Protein AF-A0A6N6MFL5-F1 (afdb_monomer)

Foldseek 3Di:
DDDDDDPPPPPPDCPPDDVVVVVVVVVLVPPQPAPPLQDDAGNPPDPVNQVVCLVQQKDKAWWDFFLVQPKTWIWMWHQDPVQRKIKIKIKIASFDAFDFKKKFWFDDLVQRFAHDGDPNLVPVNPSHQACVSRCVRQHAGLAIPFCVLDGARDRDDDRGDGAHRRRIDTDMDMRGAPCVPPRSVSSSCSCSSGVRRIDMWIQRDDDPPPDDRSGTGID

Mean predicted aligned error: 10.25 Å

Sequence (219 aa):
MVAGLNYNAYAQAFTPYAISEVQSFLFLQAPYSLSPTGSGPAAPENPAVPVVGNATETAIALLNPSNNSGVSGEAIIHINQQTGTVSLDVVASGLTPGQIHPQHIHGFDNGQPSLLPNLTLDTNHDGLVEDPEGAPVIGPVLLAGHSSGAVDRIEINTDYPTADASGNLRFHQDYRFNLSDPAQAQIFQELEQRIAGREFQIHGLNVAPGQDSTLPQGG

Radius of gyration: 19.48 Å; Cα contacts (8 Å, |Δi|>4): 452; chains: 1; bounding box: 49×70×44 Å

Organism: NCBI:txid2615211

Solvent-accessible surface area (backbone atoms only — not comparable to full-atom values): 12282 Å² total; per-residue (Å²): 142,80,83,81,82,73,85,76,79,83,78,82,84,75,78,80,67,51,72,67,53,52,46,51,52,49,58,68,67,43,68,67,57,71,48,94,56,54,57,77,77,66,45,80,70,60,75,63,48,53,55,49,25,66,71,62,38,42,42,77,42,66,26,40,54,28,75,82,48,64,18,37,38,42,36,41,39,37,50,42,78,91,75,41,31,38,37,42,37,37,40,38,34,53,33,38,53,68,34,65,32,44,33,32,37,22,28,44,92,85,71,54,61,31,46,77,70,40,73,70,38,26,82,86,69,82,80,47,51,46,57,87,48,30,38,87,45,28,36,53,65,50,36,31,57,30,64,83,30,58,80,47,56,64,74,82,79,88,56,30,49,58,23,38,89,83,6,38,36,79,49,76,44,64,31,69,50,54,68,87,40,70,71,40,33,49,42,50,49,53,44,65,79,47,54,50,45,43,39,52,38,36,28,37,63,84,58,63,97,92,53,64,82,72,34,54,14,21,61

Nearest PDB structures (foldseek):
  1jk9-assembly1_A  TM=6.263E-01  e=3.901E-05  Saccharomyces cerevisiae
  6zs1-assembly1_C  TM=6.128E-01  e=4.971E-05  Thermochaetoides thermophila DSM 1495
  1f1a-assembly1_A-2  TM=6.262E-01  e=3.896E-04  Saccharomyces cerevisiae
  1f1g-assembly1_A  TM=5.838E-01  e=5.603E-04  Saccharomyces cerevisiae
  1f1d-assembly1_A-2  TM=6.283E-01  e=1.667E-03  Saccharomyces cerevisiae

Secondary structure (DSSP, 8-state):
--PPP-TTSSSS------HHHHHHHHHHHS-S---TTS-S--SPPPTHHHHHHHHHSEEEEEEPBSTT---EEEEEEEEETTTTEEEEEEEEESPPTT-B--EEEE--TT-PPP----TTS-SS-SS---HHHHHHHH--EEEE--TT---S---SSS-SPBP-TTS-EEEEEEEE--TTSHHHHHHHHHHHH--TT-EEEE------TTS-TT---B-

Structure (mmCIF, N/CA/C/O backbone):
data_AF-A0A6N6MFL5-F1
#
_entry.id   AF-A0A6N6MFL5-F1
#
loop_
_atom_site.group_PDB
_atom_site.id
_atom_site.type_symbol
_atom_site.label_atom_id
_atom_site.label_alt_id
_atom_site.label_comp_id
_atom_site.label_asym_id
_atom_site.label_entity_id
_atom_site.label_seq_id
_atom_site.pdbx_PDB_ins_code
_atom_site.Cartn_x
_atom_site.Cartn_y
_atom_site.Cartn_z
_atom_site.occupancy
_atom_site.B_iso_or_equiv
_atom_site.auth_seq_id
_atom_site.auth_comp_id
_atom_site.auth_asym_id
_atom_site.auth_atom_id
_atom_site.pdbx_PDB_model_num
ATOM 1 N N . MET A 1 1 ? -18.653 -55.368 -0.524 1.00 42.31 1 MET A N 1
ATOM 2 C CA . MET A 1 1 ? -18.880 -54.152 0.279 1.00 42.31 1 MET A CA 1
ATOM 3 C C . MET A 1 1 ? -17.738 -53.185 0.031 1.00 42.31 1 MET A C 1
ATOM 5 O O . MET A 1 1 ? -16.665 -53.426 0.553 1.00 42.31 1 MET A O 1
ATOM 9 N N . VAL A 1 2 ? -17.970 -52.142 -0.766 1.00 31.33 2 VAL A N 1
ATOM 10 C CA . VAL A 1 2 ? -17.422 -50.790 -0.562 1.00 31.33 2 VAL A CA 1
ATOM 11 C C . VAL A 1 2 ? -18.524 -49.857 -1.062 1.00 31.33 2 VAL A C 1
ATOM 13 O O . VAL A 1 2 ? -19.005 -50.019 -2.182 1.00 31.33 2 VAL A O 1
ATOM 16 N N . ALA A 1 3 ? -19.015 -49.001 -0.172 1.00 34.81 3 ALA A N 1
ATOM 17 C CA . ALA A 1 3 ? -20.120 -48.091 -0.419 1.00 34.81 3 ALA A CA 1
ATOM 18 C C . ALA A 1 3 ? -19.713 -47.024 -1.445 1.00 34.81 3 ALA A C 1
ATOM 20 O O . ALA A 1 3 ? -18.637 -46.437 -1.341 1.00 34.81 3 ALA A O 1
ATOM 21 N N . GLY A 1 4 ? -20.580 -46.790 -2.432 1.00 34.62 4 GLY A N 1
ATOM 22 C CA . GLY A 1 4 ? -20.441 -45.685 -3.373 1.00 34.62 4 GLY A CA 1
ATOM 23 C C . GLY A 1 4 ? -20.568 -44.354 -2.639 1.00 34.62 4 GLY A C 1
ATOM 24 O O . GLY A 1 4 ? -21.522 -44.136 -1.892 1.00 34.62 4 GLY A O 1
ATOM 25 N N . LEU A 1 5 ? -19.587 -43.478 -2.839 1.00 40.09 5 LEU A N 1
ATOM 26 C CA . LEU A 1 5 ? -19.628 -42.105 -2.357 1.00 40.09 5 LEU A CA 1
ATOM 27 C C . LEU A 1 5 ? -20.749 -41.360 -3.094 1.00 40.09 5 LEU A C 1
ATOM 29 O O . LEU A 1 5 ? -20.771 -41.276 -4.321 1.00 40.09 5 LEU A O 1
ATOM 33 N N . ASN A 1 6 ? -21.710 -40.869 -2.318 1.00 36.84 6 ASN A N 1
ATOM 34 C CA . ASN A 1 6 ? -22.869 -40.119 -2.782 1.00 36.84 6 ASN A CA 1
ATOM 35 C C . ASN A 1 6 ? -22.407 -38.743 -3.296 1.00 36.84 6 ASN A C 1
ATOM 37 O O . ASN A 1 6 ? -22.025 -37.881 -2.509 1.00 36.84 6 ASN A O 1
ATOM 41 N N . TYR A 1 7 ? -22.482 -38.520 -4.608 1.00 36.56 7 TYR A N 1
ATOM 42 C CA . TYR A 1 7 ? -22.116 -37.267 -5.293 1.00 36.56 7 TYR A CA 1
ATOM 43 C C . TYR A 1 7 ? -23.048 -36.069 -4.989 1.00 36.56 7 TYR A C 1
ATOM 45 O O . TYR A 1 7 ? -22.914 -35.009 -5.591 1.00 36.56 7 TYR A O 1
ATOM 53 N N . ASN A 1 8 ? -23.994 -36.211 -4.054 1.00 41.31 8 ASN A N 1
ATOM 54 C CA . ASN A 1 8 ? -25.077 -35.249 -3.814 1.00 41.31 8 ASN A CA 1
ATOM 55 C C . ASN A 1 8 ? -24.830 -34.255 -2.662 1.00 41.31 8 ASN A C 1
ATOM 57 O O . ASN A 1 8 ? -25.716 -33.464 -2.355 1.00 41.31 8 ASN A O 1
ATOM 61 N N . ALA A 1 9 ? -23.652 -34.260 -2.027 1.00 36.56 9 ALA A N 1
ATOM 62 C CA . ALA A 1 9 ? -23.358 -33.368 -0.895 1.00 36.56 9 ALA A CA 1
ATOM 63 C C . ALA A 1 9 ? -22.647 -32.048 -1.273 1.00 36.56 9 ALA A C 1
ATOM 65 O O . ALA A 1 9 ? -22.525 -31.175 -0.423 1.00 36.56 9 ALA A O 1
ATOM 66 N N . TYR A 1 10 ? -22.221 -31.867 -2.531 1.00 31.53 10 TYR A N 1
ATOM 67 C CA . TYR A 1 10 ? -21.527 -30.647 -2.993 1.00 31.53 10 TYR A CA 1
ATOM 68 C C . TYR A 1 10 ? -22.405 -29.679 -3.808 1.00 31.53 10 TYR A C 1
ATOM 70 O O . TYR A 1 10 ? -21.924 -28.644 -4.255 1.00 31.53 10 TYR A O 1
ATOM 78 N N . ALA A 1 11 ? -23.694 -29.980 -3.995 1.00 33.84 11 ALA A N 1
ATOM 79 C CA . ALA A 1 11 ? -24.606 -29.186 -4.829 1.00 33.84 11 ALA A CA 1
ATOM 80 C C . ALA A 1 11 ? -25.646 -28.376 -4.027 1.00 33.84 11 ALA A C 1
ATOM 82 O O . ALA A 1 11 ? -26.710 -28.049 -4.546 1.00 33.84 11 ALA A O 1
ATOM 83 N N . GLN A 1 12 ? -25.375 -28.071 -2.755 1.00 37.09 12 GLN A N 1
ATOM 84 C CA . GLN A 1 12 ? -26.289 -27.320 -1.885 1.00 37.09 12 GLN A CA 1
ATOM 85 C C . GLN A 1 12 ? -25.571 -26.120 -1.256 1.00 37.09 12 GLN A C 1
ATOM 87 O O . GLN A 1 12 ? -25.268 -26.143 -0.071 1.00 37.09 12 GLN A O 1
ATOM 92 N N . ALA A 1 13 ? -25.259 -25.113 -2.081 1.00 37.56 13 ALA A N 1
ATOM 93 C CA . ALA A 1 13 ? -25.187 -23.686 -1.719 1.00 37.56 13 ALA A CA 1
ATOM 94 C C . ALA A 1 13 ? -24.739 -22.842 -2.932 1.00 37.56 13 ALA A C 1
ATOM 96 O O . ALA A 1 13 ? -23.783 -22.081 -2.862 1.00 37.56 13 ALA A O 1
ATOM 97 N N . PHE A 1 14 ? -25.419 -22.976 -4.070 1.00 39.34 14 PHE A N 1
ATOM 98 C CA . PHE A 1 14 ? -25.408 -21.924 -5.087 1.00 39.34 14 PHE A CA 1
ATOM 99 C C . PHE A 1 14 ? -26.843 -21.445 -5.228 1.00 39.34 14 PHE A C 1
ATOM 101 O O . PHE A 1 14 ? -27.599 -21.930 -6.066 1.00 39.34 14 PHE A O 1
ATOM 108 N N . THR A 1 15 ? -27.249 -20.530 -4.352 1.00 45.22 15 THR A N 1
ATOM 109 C CA . THR A 1 15 ? -28.365 -19.646 -4.680 1.00 45.22 15 THR A CA 1
ATOM 110 C C . THR A 1 15 ? -27.900 -18.794 -5.859 1.00 45.22 15 THR A C 1
ATOM 112 O O . THR A 1 15 ? -26.904 -18.082 -5.711 1.00 45.22 15 THR A O 1
ATOM 115 N N . PRO A 1 16 ? -28.531 -18.886 -7.043 1.00 48.22 16 PRO A N 1
ATOM 116 C CA . PRO A 1 16 ? -28.190 -17.993 -8.134 1.00 48.22 16 PRO A CA 1
ATOM 117 C C . PRO A 1 16 ? -28.587 -16.584 -7.697 1.00 48.22 16 PRO A C 1
ATOM 119 O O . PRO A 1 16 ? -29.774 -16.286 -7.580 1.00 48.22 16 PRO A O 1
ATOM 122 N N . TYR A 1 17 ? -27.597 -15.741 -7.407 1.00 50.56 17 TYR A N 1
ATOM 123 C CA . TYR A 1 17 ? -27.825 -14.312 -7.242 1.00 50.56 17 TYR A CA 1
ATOM 124 C C . TYR A 1 17 ? -28.527 -13.789 -8.495 1.00 50.56 17 TYR A C 1
ATOM 126 O O . TYR A 1 17 ? -28.203 -14.196 -9.619 1.00 50.56 17 TYR A O 1
ATOM 134 N N . ALA A 1 18 ? -29.507 -12.905 -8.321 1.00 66.00 18 ALA A N 1
ATOM 135 C CA . ALA A 1 18 ? -30.132 -12.254 -9.462 1.00 66.00 18 ALA A CA 1
ATOM 136 C C . ALA A 1 18 ? -29.050 -11.513 -10.267 1.00 66.00 18 ALA A C 1
ATOM 138 O O . ALA A 1 18 ? -28.105 -10.979 -9.691 1.00 66.00 18 ALA A O 1
ATOM 139 N N . ILE A 1 19 ? -29.182 -11.424 -11.596 1.00 51.72 19 ILE A N 1
ATOM 140 C CA . ILE A 1 19 ? -28.217 -10.675 -12.429 1.00 51.72 19 ILE A CA 1
ATOM 141 C C . ILE A 1 19 ? -28.046 -9.238 -11.914 1.00 51.72 19 ILE A C 1
ATOM 143 O O . ILE A 1 19 ? -26.950 -8.700 -11.976 1.00 51.72 19 ILE A O 1
ATOM 147 N N . SER A 1 20 ? -29.096 -8.639 -11.346 1.00 46.97 20 SER A N 1
ATOM 148 C CA . SER A 1 20 ? -29.027 -7.334 -10.686 1.00 46.97 20 SER A CA 1
ATOM 149 C C . SER A 1 20 ? -28.151 -7.332 -9.435 1.00 46.97 20 SER A C 1
ATOM 151 O O . SER A 1 20 ? -27.424 -6.376 -9.230 1.00 46.97 20 SER A O 1
ATOM 153 N N . GLU A 1 21 ? -28.185 -8.388 -8.621 1.00 55.03 21 GLU A N 1
ATOM 154 C CA . GLU A 1 21 ? -27.323 -8.530 -7.443 1.00 55.03 21 GLU A CA 1
ATOM 155 C C . GLU A 1 21 ? -25.876 -8.753 -7.873 1.00 55.03 21 GLU A C 1
ATOM 157 O O . GLU A 1 21 ? -24.992 -8.058 -7.392 1.00 55.03 21 GLU A O 1
ATOM 162 N N . VAL A 1 22 ? -25.634 -9.633 -8.852 1.00 51.06 22 VAL A N 1
ATOM 163 C CA . VAL A 1 22 ? -24.299 -9.827 -9.443 1.00 51.06 22 VAL A CA 1
ATOM 164 C C . VAL A 1 22 ? -23.779 -8.524 -10.041 1.00 51.06 22 VAL A C 1
ATOM 166 O O . VAL A 1 22 ? -22.626 -8.181 -9.825 1.00 51.06 22 VAL A O 1
ATOM 169 N N . GLN A 1 23 ? -24.617 -7.756 -10.741 1.00 52.41 23 GLN A N 1
ATOM 170 C CA . GLN A 1 23 ? -24.231 -6.437 -11.226 1.00 52.41 23 GLN A CA 1
ATOM 171 C C . GLN A 1 23 ? -23.957 -5.475 -10.077 1.00 52.41 23 GLN A C 1
ATOM 173 O O . GLN A 1 23 ? -22.947 -4.798 -10.132 1.00 52.41 23 GLN A O 1
ATOM 178 N N . SER A 1 24 ? -24.771 -5.428 -9.023 1.00 57.38 24 SER A N 1
ATOM 179 C CA . SER A 1 24 ? -24.490 -4.601 -7.843 1.00 57.38 24 SER A CA 1
ATOM 180 C C . SER A 1 24 ? -23.170 -4.979 -7.165 1.00 57.38 24 SER A C 1
ATOM 182 O O . SER A 1 24 ? -22.417 -4.084 -6.800 1.00 57.38 24 SER A O 1
ATOM 184 N N . PHE A 1 25 ? -22.843 -6.270 -7.058 1.00 55.12 25 PHE A N 1
ATOM 185 C CA . PHE A 1 25 ? -21.546 -6.736 -6.559 1.00 55.12 25 PHE A CA 1
ATOM 186 C C . PHE A 1 25 ? -20.402 -6.351 -7.502 1.00 55.12 25 PHE A C 1
ATOM 188 O O . PHE A 1 25 ? -19.390 -5.833 -7.046 1.00 55.12 25 PHE A O 1
ATOM 195 N N . LEU A 1 26 ? -20.582 -6.512 -8.814 1.00 52.16 26 LEU A N 1
ATOM 196 C CA . LEU A 1 26 ? -19.617 -6.060 -9.817 1.00 52.16 26 LEU A CA 1
ATOM 197 C C . LEU A 1 26 ? -19.475 -4.533 -9.845 1.00 52.16 26 LEU A C 1
ATOM 199 O O . LEU A 1 26 ? -18.395 -4.052 -10.136 1.00 52.16 26 LEU A O 1
ATOM 203 N N . PHE A 1 27 ? -20.518 -3.765 -9.524 1.00 54.97 27 PHE A N 1
ATOM 204 C CA . PHE A 1 27 ? -20.482 -2.304 -9.397 1.00 54.97 27 PHE A CA 1
ATOM 205 C C . PHE A 1 27 ? -19.841 -1.845 -8.081 1.00 54.97 27 PHE A C 1
ATOM 207 O O . PHE A 1 27 ? -19.321 -0.737 -8.030 1.00 54.97 27 PHE A O 1
ATOM 214 N N . LEU A 1 28 ? -19.879 -2.670 -7.029 1.00 52.03 28 LEU A N 1
ATOM 215 C CA . LEU A 1 28 ? -19.134 -2.457 -5.781 1.00 52.03 28 LEU A CA 1
ATOM 216 C C . LEU A 1 28 ? -17.651 -2.829 -5.926 1.00 52.03 28 LEU A C 1
ATOM 218 O O . LEU A 1 28 ? -16.820 -2.263 -5.226 1.00 52.03 28 LEU A O 1
ATOM 222 N N . GLN A 1 29 ? -17.330 -3.767 -6.823 1.00 48.00 29 GLN A N 1
ATOM 223 C CA . GLN A 1 29 ? -15.957 -4.119 -7.206 1.00 48.00 29 GLN A CA 1
ATOM 224 C C . GLN A 1 29 ? -15.429 -3.310 -8.392 1.00 48.00 29 GLN A C 1
ATOM 226 O O . GLN A 1 29 ? -14.233 -3.341 -8.676 1.00 48.00 29 GLN A O 1
ATOM 231 N N . ALA A 1 30 ? -16.306 -2.599 -9.104 1.00 46.38 30 ALA A N 1
ATOM 232 C CA . ALA A 1 30 ? -15.895 -1.688 -10.147 1.00 46.38 30 ALA A CA 1
ATOM 233 C C . ALA A 1 30 ? -15.134 -0.559 -9.450 1.00 46.38 30 ALA A C 1
ATOM 235 O O . ALA A 1 30 ? -15.710 0.091 -8.569 1.00 46.38 30 ALA A O 1
ATOM 236 N N . PRO A 1 31 ? -13.864 -0.319 -9.815 1.00 48.81 31 PRO A N 1
ATOM 237 C CA . PRO A 1 31 ? -13.150 0.830 -9.302 1.00 48.81 31 PRO A CA 1
ATOM 238 C C . PRO A 1 31 ? -14.004 2.071 -9.565 1.00 48.81 31 PRO A C 1
ATOM 240 O O . PRO A 1 31 ? -14.787 2.117 -10.525 1.00 48.81 31 PRO A O 1
ATOM 243 N N . TYR A 1 32 ? -13.845 3.076 -8.703 1.00 51.56 32 TYR A N 1
ATOM 244 C CA . TYR A 1 32 ? -14.054 4.482 -9.041 1.00 51.56 32 TYR A CA 1
ATOM 245 C C . TYR A 1 32 ? -13.956 4.640 -10.554 1.00 51.56 32 TYR A C 1
ATOM 247 O O . TYR A 1 32 ? -12.931 4.250 -11.111 1.00 51.56 32 TYR A O 1
ATOM 255 N N . SER A 1 33 ? -15.023 5.081 -11.239 1.00 41.75 33 SER A N 1
ATOM 256 C CA . SER A 1 33 ? -14.938 5.239 -12.695 1.00 41.75 33 SER A CA 1
ATOM 257 C C . SER A 1 33 ? -13.748 6.148 -12.970 1.00 41.75 33 SER A C 1
ATOM 259 O O . SER A 1 33 ? -13.781 7.336 -12.643 1.00 41.75 33 SER A O 1
ATOM 261 N N . LEU A 1 34 ? -12.672 5.529 -13.461 1.00 46.12 34 LEU A N 1
ATOM 262 C CA . LEU A 1 34 ? -11.383 6.165 -13.640 1.00 46.12 34 LEU A CA 1
ATOM 263 C C . LEU A 1 34 ? -11.626 7.342 -14.569 1.00 46.12 34 LEU A C 1
ATOM 265 O O . LEU A 1 34 ? -12.227 7.160 -15.631 1.00 46.12 34 LEU A O 1
ATOM 269 N N . SER A 1 35 ? -11.197 8.543 -14.176 1.00 43.31 35 SER A N 1
ATOM 270 C CA . SER A 1 35 ? -11.099 9.617 -15.156 1.00 43.31 35 SER A CA 1
ATOM 271 C C . SER A 1 35 ? -10.057 9.157 -16.177 1.00 43.31 35 SER A C 1
ATOM 273 O O . SER A 1 35 ? -8.885 9.036 -15.808 1.00 43.31 35 SER A O 1
ATOM 275 N N . PRO A 1 36 ? -10.430 8.892 -17.444 1.00 39.91 36 PRO A N 1
ATOM 276 C CA . PRO A 1 36 ? -9.485 8.395 -18.444 1.00 39.91 36 PRO A CA 1
ATOM 277 C C . PRO A 1 36 ? -8.354 9.391 -18.723 1.00 39.91 36 PRO A C 1
ATOM 279 O O . PRO A 1 36 ? -7.389 9.059 -19.399 1.00 39.91 36 PRO A O 1
ATOM 282 N N . THR A 1 37 ? -8.508 10.628 -18.246 1.00 48.34 37 THR A N 1
ATOM 283 C CA . THR A 1 37 ? -7.594 11.741 -18.457 1.00 48.34 37 THR A CA 1
ATOM 284 C C . THR A 1 37 ? -6.733 12.052 -17.244 1.00 48.34 37 THR A C 1
ATOM 286 O O . THR A 1 37 ? -6.162 13.136 -17.244 1.00 48.34 37 THR A O 1
ATOM 289 N N . GLY A 1 38 ? -6.755 11.235 -16.175 1.00 49.50 38 GLY A N 1
ATOM 290 C CA . GLY A 1 38 ? -5.883 11.387 -14.981 1.00 49.50 38 GLY A CA 1
ATOM 291 C C . GLY A 1 38 ? -5.985 12.736 -14.272 1.00 49.50 38 GLY A C 1
ATOM 292 O O . GLY A 1 38 ? -5.199 13.077 -13.401 1.00 49.50 38 GLY A O 1
ATOM 293 N N . SER A 1 39 ? -6.980 13.512 -14.675 1.00 47.16 39 SER A N 1
ATOM 294 C CA . SER A 1 39 ? -7.246 14.887 -14.323 1.00 47.16 39 SER A CA 1
ATOM 295 C C . SER A 1 39 ? -8.759 15.061 -14.338 1.00 47.16 39 SER A C 1
ATOM 297 O O . SER A 1 39 ? -9.477 14.415 -15.111 1.00 47.16 39 SER A O 1
ATOM 299 N N . GLY A 1 40 ? -9.249 15.916 -13.449 1.00 42.41 40 GLY A N 1
ATOM 300 C CA . GLY A 1 40 ? -10.674 16.101 -13.193 1.00 42.41 40 GLY A CA 1
ATOM 301 C C . GLY A 1 40 ? -11.115 15.434 -11.890 1.00 42.41 40 GLY A C 1
ATOM 302 O O . GLY A 1 40 ? -10.407 14.577 -11.361 1.00 42.41 40 GLY A O 1
ATOM 303 N N . PRO A 1 41 ? -12.261 15.852 -11.326 1.00 42.47 41 PRO A N 1
ATOM 304 C CA . PRO A 1 41 ? -12.792 15.195 -10.144 1.00 42.47 41 PRO A CA 1
ATOM 305 C C . PRO A 1 41 ? -12.994 13.717 -10.472 1.00 42.47 41 PRO A C 1
ATOM 307 O O . PRO A 1 41 ? -13.481 13.392 -11.560 1.00 42.47 41 PRO A O 1
ATOM 310 N N . ALA A 1 42 ? -12.630 12.840 -9.533 1.00 53.41 42 ALA A N 1
ATOM 311 C CA . ALA A 1 42 ? -13.070 11.453 -9.555 1.00 53.41 42 ALA A CA 1
ATOM 312 C C . ALA A 1 42 ? -14.545 11.424 -9.977 1.00 53.41 42 ALA A C 1
ATOM 314 O O . ALA A 1 42 ? -15.323 12.280 -9.528 1.00 53.41 42 ALA A O 1
ATOM 315 N N . ALA A 1 43 ? -14.953 10.468 -10.819 1.00 51.97 43 ALA A N 1
ATOM 316 C CA . ALA A 1 43 ? -16.380 10.197 -10.923 1.00 51.97 43 ALA A CA 1
ATOM 317 C C . ALA A 1 43 ? -16.924 10.084 -9.489 1.00 51.97 43 ALA A C 1
ATOM 319 O O . ALA A 1 43 ? -16.247 9.453 -8.668 1.00 51.97 43 ALA A O 1
ATOM 320 N N . PRO A 1 44 ? -18.055 10.740 -9.156 1.00 58.59 44 PRO A N 1
ATOM 321 C CA . PRO A 1 44 ? -18.544 10.758 -7.789 1.00 58.59 44 PRO A CA 1
ATOM 322 C C . PRO A 1 44 ? -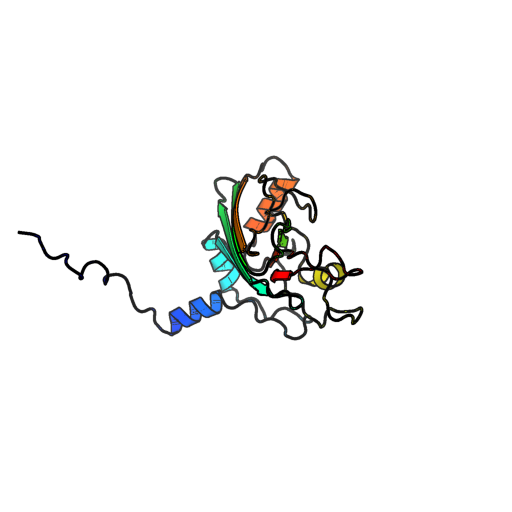18.538 9.339 -7.241 1.00 58.59 44 PRO A C 1
ATOM 324 O O . PRO A 1 44 ? -19.134 8.443 -7.846 1.00 58.59 44 PRO A O 1
ATOM 327 N N . GLU A 1 45 ? -17.803 9.135 -6.148 1.00 66.12 45 GLU A N 1
ATOM 328 C CA . GLU A 1 45 ? -17.767 7.842 -5.489 1.00 66.12 45 GLU A CA 1
ATOM 329 C C . GLU A 1 45 ? -19.204 7.402 -5.228 1.00 66.12 45 GLU A C 1
ATOM 331 O O . GLU A 1 45 ? -20.027 8.180 -4.734 1.00 66.12 45 GLU A O 1
ATOM 336 N N . ASN A 1 46 ? -19.515 6.151 -5.565 1.00 68.06 46 ASN A N 1
ATOM 337 C CA . ASN A 1 46 ? -20.804 5.598 -5.205 1.00 68.06 46 ASN A CA 1
ATOM 338 C C . ASN A 1 46 ? -20.911 5.619 -3.670 1.00 68.06 46 ASN A C 1
ATOM 340 O O . ASN A 1 46 ? -20.125 4.935 -3.018 1.00 68.06 46 ASN A O 1
ATOM 344 N N . PRO A 1 47 ? -21.879 6.337 -3.071 1.00 72.38 47 PRO A N 1
ATOM 345 C CA . PRO A 1 47 ? -21.974 6.467 -1.618 1.00 72.38 47 PRO A CA 1
ATOM 346 C C . PRO A 1 47 ? -22.174 5.123 -0.902 1.00 72.38 47 PRO A C 1
ATOM 348 O O . PRO A 1 47 ? -21.948 5.037 0.301 1.00 72.38 47 PRO A O 1
ATOM 351 N N . ALA A 1 48 ? -22.563 4.063 -1.618 1.00 70.44 48 ALA A N 1
ATOM 352 C CA . ALA A 1 48 ? -22.612 2.709 -1.077 1.00 70.44 48 ALA A CA 1
ATOM 353 C C . ALA A 1 48 ? -21.220 2.114 -0.782 1.00 70.44 48 ALA A C 1
ATOM 355 O O . ALA A 1 48 ? -21.110 1.284 0.112 1.00 70.44 48 ALA A O 1
ATOM 356 N N . VAL A 1 49 ? -20.165 2.533 -1.486 1.00 70.31 49 VAL A N 1
ATOM 357 C CA . VAL A 1 49 ? -18.793 2.020 -1.325 1.00 70.31 49 VAL A CA 1
ATOM 358 C C . VAL A 1 49 ? -18.229 2.290 0.076 1.00 70.31 49 VAL A C 1
ATOM 360 O O . VAL A 1 49 ? -17.885 1.319 0.752 1.00 70.31 49 VAL A O 1
ATOM 363 N N . PRO A 1 50 ? -18.198 3.539 0.589 1.00 67.50 50 PRO A N 1
ATOM 364 C CA . PRO A 1 50 ? -17.719 3.791 1.945 1.00 67.50 50 PRO A CA 1
ATOM 365 C C . PRO A 1 50 ? -18.643 3.176 3.004 1.00 67.50 50 PRO A C 1
ATOM 367 O O . PRO A 1 50 ? -18.166 2.732 4.042 1.00 67.50 50 PRO A O 1
ATOM 370 N N . VAL A 1 51 ? -19.954 3.074 2.743 1.00 70.50 51 VAL A N 1
ATOM 371 C CA . VAL A 1 51 ? -20.901 2.409 3.658 1.00 70.50 51 VAL A CA 1
ATOM 372 C C . VAL A 1 51 ? -20.599 0.915 3.787 1.00 70.50 51 VAL A C 1
ATOM 374 O O . VAL A 1 51 ? -20.593 0.395 4.898 1.00 70.50 51 VAL A O 1
ATOM 377 N N . VAL A 1 52 ? -20.343 0.225 2.673 1.00 68.50 52 VAL A N 1
ATOM 378 C CA . VAL A 1 52 ? -20.014 -1.206 2.677 1.00 68.50 52 VAL A CA 1
ATOM 379 C C . VAL A 1 52 ? -18.625 -1.435 3.265 1.00 68.50 52 VAL A C 1
ATOM 381 O O . VAL A 1 52 ? -18.510 -2.246 4.176 1.00 68.50 52 VAL A O 1
ATOM 384 N N . GLY A 1 53 ? -17.605 -0.691 2.823 1.00 66.69 53 GLY A N 1
ATOM 385 C CA . GLY A 1 53 ? -16.235 -0.845 3.325 1.00 66.69 53 GLY A CA 1
ATOM 386 C C . GLY A 1 53 ? -16.121 -0.617 4.834 1.00 66.69 53 GLY A C 1
ATOM 387 O O . GLY A 1 53 ? -15.478 -1.400 5.529 1.00 66.69 53 GLY A O 1
ATOM 388 N N . ASN A 1 54 ? -16.821 0.392 5.364 1.00 69.12 54 ASN A N 1
ATOM 389 C CA . ASN A 1 54 ? -16.842 0.650 6.805 1.00 69.12 54 ASN A CA 1
ATOM 390 C C . ASN A 1 54 ? -17.652 -0.401 7.584 1.00 69.12 54 ASN A C 1
ATOM 392 O O . ASN A 1 54 ? -17.415 -0.589 8.773 1.00 69.12 54 ASN A O 1
ATOM 396 N N . ALA A 1 55 ? -18.609 -1.084 6.947 1.00 70.94 55 ALA A N 1
ATOM 397 C CA . ALA A 1 55 ? -19.405 -2.132 7.587 1.00 70.94 55 ALA A CA 1
ATOM 398 C C . ALA A 1 55 ? -18.715 -3.505 7.590 1.00 70.94 55 ALA A C 1
ATOM 400 O O . ALA A 1 55 ? -19.020 -4.329 8.450 1.00 70.94 55 ALA A O 1
ATOM 401 N N . THR A 1 56 ? -17.833 -3.777 6.623 1.00 74.38 56 THR A N 1
ATOM 402 C CA . THR A 1 56 ? -17.165 -5.080 6.478 1.00 74.38 56 THR A CA 1
ATOM 403 C C . THR A 1 56 ? -15.787 -5.137 7.116 1.00 74.38 56 THR A C 1
ATOM 405 O O . THR A 1 56 ? -15.203 -6.219 7.128 1.00 74.38 56 THR A O 1
ATOM 408 N N . GLU A 1 57 ? -15.240 -4.003 7.573 1.00 84.00 57 GLU A N 1
ATOM 409 C CA . GLU A 1 57 ? -13.853 -3.901 8.060 1.00 84.00 57 GLU A CA 1
ATOM 410 C C . GLU A 1 57 ? -12.825 -4.435 7.037 1.00 84.00 57 GLU A C 1
ATOM 412 O O . GLU A 1 57 ? -11.672 -4.683 7.365 1.00 84.00 57 GLU A O 1
ATOM 417 N N . THR A 1 58 ? -13.234 -4.623 5.779 1.00 84.69 58 THR A N 1
ATOM 418 C CA . THR A 1 58 ? -12.476 -5.327 4.743 1.00 84.69 58 THR A CA 1
ATOM 419 C C . THR A 1 58 ? -12.489 -4.502 3.471 1.00 84.69 58 THR A C 1
ATOM 421 O O . THR A 1 58 ? -13.564 -4.123 2.998 1.00 84.69 58 THR A O 1
ATOM 424 N N . ALA A 1 59 ? -11.314 -4.288 2.891 1.00 85.25 59 ALA A N 1
ATOM 425 C CA . ALA A 1 59 ? -11.132 -3.708 1.571 1.00 85.25 59 ALA A CA 1
ATOM 426 C C . ALA A 1 59 ? -10.357 -4.674 0.673 1.00 85.25 59 ALA A C 1
ATOM 428 O O . ALA A 1 59 ? -9.480 -5.403 1.132 1.00 85.25 59 ALA A O 1
ATOM 429 N N . ILE A 1 60 ? -10.692 -4.664 -0.613 1.00 85.12 60 ILE A N 1
ATOM 430 C CA . ILE A 1 60 ? -10.001 -5.437 -1.642 1.00 85.12 60 ILE A CA 1
ATOM 431 C C . ILE A 1 60 ? -9.492 -4.441 -2.677 1.00 85.12 60 ILE A C 1
ATOM 433 O O . ILE A 1 60 ? -10.269 -3.630 -3.182 1.00 85.12 60 ILE A O 1
ATOM 437 N N . ALA A 1 61 ? -8.204 -4.515 -2.984 1.00 86.12 61 ALA A N 1
ATOM 438 C CA . ALA A 1 61 ? -7.565 -3.776 -4.059 1.00 86.12 61 ALA A CA 1
ATOM 439 C C . ALA A 1 61 ? -7.124 -4.758 -5.148 1.00 86.12 61 ALA A C 1
ATOM 441 O O . ALA A 1 61 ? -6.485 -5.772 -4.868 1.00 86.12 61 ALA A O 1
ATOM 442 N N . LEU A 1 62 ? -7.473 -4.457 -6.397 1.00 85.50 62 LEU A N 1
ATOM 443 C CA . LEU A 1 62 ? -6.992 -5.193 -7.562 1.00 85.50 62 LEU A CA 1
ATOM 444 C C . LEU A 1 62 ? -5.811 -4.428 -8.143 1.00 85.50 62 LEU A C 1
ATOM 446 O O . LEU A 1 62 ? -5.983 -3.296 -8.581 1.00 85.50 62 LEU A O 1
ATOM 450 N N . LEU A 1 63 ? -4.644 -5.063 -8.177 1.00 84.62 63 LEU A N 1
ATOM 451 C CA . LEU A 1 63 ? -3.435 -4.467 -8.726 1.00 84.62 63 LEU A CA 1
ATOM 452 C C . LEU A 1 63 ? -3.489 -4.539 -10.248 1.00 84.62 63 LEU A C 1
ATOM 454 O O . LEU A 1 63 ? -3.370 -5.626 -10.830 1.00 84.62 63 LEU A O 1
ATOM 458 N N . ASN A 1 64 ? -3.646 -3.382 -10.884 1.00 82.00 64 ASN A N 1
ATOM 459 C CA . ASN A 1 64 ? -3.526 -3.261 -12.330 1.00 82.00 64 ASN A CA 1
ATOM 460 C C . ASN A 1 64 ? -2.106 -2.819 -12.696 1.00 82.00 64 ASN A C 1
ATOM 462 O O . ASN A 1 64 ? -1.521 -2.016 -11.970 1.00 82.00 64 ASN A O 1
ATOM 466 N N . PRO A 1 65 ? -1.546 -3.291 -13.823 1.00 80.06 65 PRO A N 1
ATOM 467 C CA . PRO A 1 65 ? -0.236 -2.835 -14.262 1.00 80.06 65 PRO A CA 1
ATOM 468 C C . PRO A 1 65 ? -0.203 -1.313 -14.457 1.00 80.06 65 PRO A C 1
ATOM 470 O O . PRO A 1 65 ? -0.977 -0.775 -15.251 1.00 80.06 65 PRO A O 1
ATOM 473 N N . SER A 1 66 ? 0.735 -0.639 -13.792 1.00 79.38 66 SER A N 1
ATOM 474 C CA . SER A 1 66 ? 1.138 0.740 -14.101 1.00 79.38 66 SER A CA 1
ATOM 475 C C . SER A 1 66 ? 2.409 0.729 -14.952 1.00 79.38 66 SER A C 1
ATOM 477 O O . SER A 1 66 ? 3.137 -0.262 -14.942 1.00 79.38 66 SER A O 1
ATOM 479 N N . ASN A 1 67 ? 2.674 1.790 -15.721 1.00 75.94 67 ASN A N 1
ATOM 480 C CA . ASN A 1 67 ? 3.922 1.958 -16.485 1.00 75.94 67 ASN A CA 1
ATOM 481 C C . ASN A 1 67 ? 4.307 0.745 -17.371 1.00 75.94 67 ASN A C 1
ATOM 483 O O . ASN A 1 67 ? 5.481 0.458 -17.595 1.00 75.94 67 ASN A O 1
ATOM 487 N N . ASN A 1 68 ? 3.309 0.011 -17.886 1.00 74.81 68 ASN A N 1
ATOM 488 C CA . ASN A 1 68 ? 3.483 -1.237 -18.647 1.00 74.81 68 ASN A CA 1
ATOM 489 C C . ASN A 1 68 ? 4.310 -2.321 -17.923 1.00 74.81 68 ASN A C 1
ATOM 491 O O . ASN A 1 68 ? 4.948 -3.152 -18.571 1.00 74.81 68 ASN A O 1
ATOM 495 N N . SER A 1 69 ? 4.265 -2.347 -16.593 1.00 79.38 69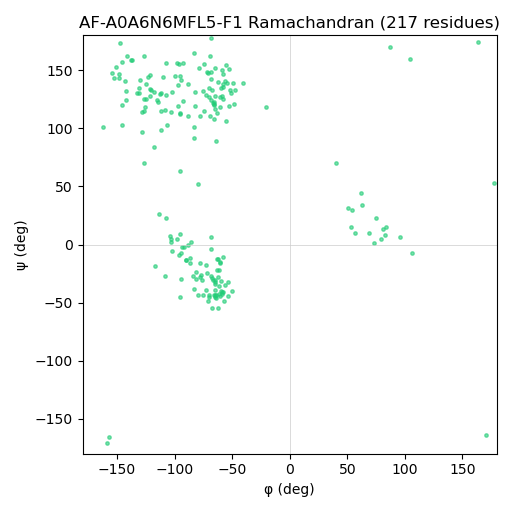 SER A N 1
ATOM 496 C CA . SER A 1 69 ? 5.039 -3.262 -15.749 1.00 79.38 69 SER A CA 1
ATOM 497 C C . SER A 1 69 ? 4.771 -4.748 -16.002 1.00 79.38 69 SER A C 1
ATOM 499 O O . SER A 1 69 ? 5.641 -5.591 -15.796 1.00 79.38 69 SER A O 1
ATOM 501 N N . GLY A 1 70 ? 3.540 -5.085 -16.397 1.00 81.75 70 GLY A N 1
ATOM 502 C CA . GLY A 1 70 ? 3.031 -6.457 -16.390 1.00 81.75 70 GLY A CA 1
ATOM 503 C C . GLY A 1 70 ? 2.721 -7.013 -14.992 1.00 81.75 70 GLY A C 1
ATOM 504 O O . GLY A 1 70 ? 2.281 -8.159 -14.894 1.00 81.75 70 GLY A O 1
ATOM 505 N N . VAL A 1 71 ? 2.906 -6.223 -13.928 1.00 86.69 71 VAL A N 1
ATOM 506 C CA . VAL A 1 71 ? 2.569 -6.601 -12.552 1.00 86.69 71 VAL A CA 1
ATOM 507 C C . VAL A 1 71 ? 1.058 -6.598 -12.378 1.00 86.69 71 VAL A C 1
ATOM 509 O O . VAL A 1 71 ? 0.384 -5.621 -12.687 1.00 86.69 71 VAL A O 1
ATOM 512 N N . SER A 1 72 ? 0.520 -7.695 -11.858 1.00 86.06 72 SER A N 1
ATOM 513 C CA . SER A 1 72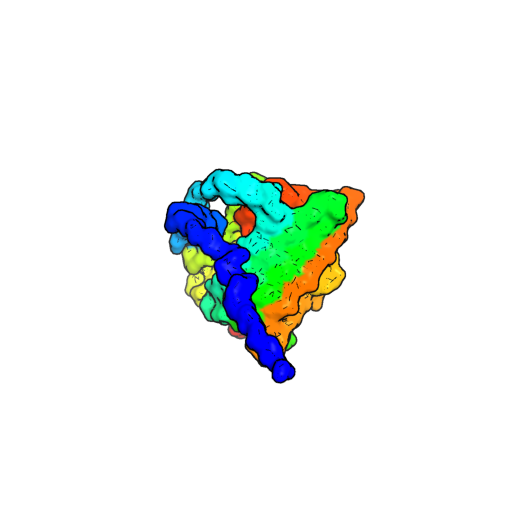 ? -0.900 -7.808 -11.523 1.00 86.06 72 SER A CA 1
ATOM 514 C C . SER A 1 72 ? -1.097 -8.665 -10.284 1.00 86.06 72 SER A C 1
ATOM 516 O O . SER A 1 72 ? -0.244 -9.494 -9.946 1.00 86.06 72 SER A O 1
ATOM 518 N N . GLY A 1 73 ? -2.223 -8.474 -9.604 1.00 89.06 73 GLY A N 1
ATOM 519 C CA . GLY A 1 73 ? -2.476 -9.141 -8.338 1.00 89.06 73 GLY A CA 1
ATOM 520 C C . GLY A 1 73 ? -3.696 -8.625 -7.593 1.00 89.06 73 GLY A C 1
ATOM 521 O O . GLY A 1 73 ? -4.551 -7.935 -8.144 1.00 89.06 73 GLY A O 1
ATOM 522 N N . GLU A 1 74 ? -3.748 -8.973 -6.319 1.00 90.56 74 GLU A N 1
ATOM 523 C CA . GLU A 1 74 ? -4.804 -8.613 -5.385 1.00 90.56 74 GLU A CA 1
ATOM 524 C C . GLU A 1 74 ? -4.182 -8.355 -4.012 1.00 90.56 74 GLU A C 1
ATOM 526 O O . GLU A 1 74 ? -3.277 -9.084 -3.589 1.00 90.56 74 GLU A O 1
ATOM 531 N N . ALA A 1 75 ? -4.692 -7.339 -3.321 1.00 93.69 75 ALA A N 1
ATOM 532 C CA . ALA A 1 75 ? -4.449 -7.112 -1.910 1.00 93.69 75 ALA A CA 1
ATOM 533 C C . ALA A 1 75 ? -5.773 -7.094 -1.143 1.00 93.69 75 ALA A C 1
ATOM 535 O O . ALA A 1 75 ? -6.734 -6.445 -1.554 1.00 93.69 75 ALA A O 1
ATOM 536 N N . ILE A 1 76 ? -5.817 -7.794 -0.015 1.00 91.94 76 ILE A N 1
ATOM 537 C CA . ILE A 1 76 ? -6.950 -7.805 0.906 1.00 91.94 76 ILE A CA 1
ATOM 538 C C . ILE A 1 76 ? -6.474 -7.177 2.209 1.00 91.94 76 ILE A C 1
ATOM 540 O O . ILE A 1 76 ? -5.493 -7.619 2.805 1.00 91.94 76 ILE A O 1
ATOM 544 N N . ILE A 1 77 ? -7.177 -6.136 2.637 1.00 94.25 77 ILE A N 1
ATOM 545 C CA . ILE A 1 77 ? -6.912 -5.413 3.872 1.00 94.25 77 ILE A CA 1
ATOM 546 C C . ILE A 1 77 ? -8.076 -5.662 4.816 1.00 94.25 77 ILE A C 1
ATOM 548 O O . ILE A 1 77 ? -9.227 -5.452 4.436 1.00 94.25 77 ILE A O 1
ATOM 552 N N . HIS A 1 78 ? -7.783 -6.068 6.046 1.00 93.25 78 HIS A N 1
ATOM 553 C CA . HIS A 1 78 ? -8.780 -6.247 7.097 1.00 93.25 78 HIS A CA 1
ATOM 554 C C . HIS A 1 78 ? -8.409 -5.431 8.340 1.00 93.25 78 HIS A C 1
ATOM 556 O O . HIS A 1 78 ? -7.312 -5.579 8.872 1.00 93.25 78 HIS A O 1
ATOM 562 N N . ILE A 1 79 ? -9.316 -4.582 8.820 1.00 94.50 79 ILE A N 1
ATOM 563 C CA . ILE A 1 79 ? -9.120 -3.687 9.964 1.00 94.50 79 ILE A CA 1
ATOM 564 C C . ILE A 1 79 ? -9.908 -4.214 11.161 1.00 94.50 79 ILE A C 1
ATOM 566 O O . ILE A 1 79 ? -11.103 -3.986 11.275 1.00 94.50 79 ILE A O 1
ATOM 570 N N . ASN A 1 80 ? -9.230 -4.835 12.119 1.00 93.69 80 ASN A N 1
ATOM 571 C CA . ASN A 1 80 ? -9.845 -5.196 13.389 1.00 93.69 80 ASN A CA 1
ATOM 572 C C . ASN A 1 80 ? -9.827 -3.997 14.351 1.00 93.69 80 ASN A C 1
ATOM 574 O O . ASN A 1 80 ? -8.810 -3.710 14.998 1.00 93.69 80 ASN A O 1
ATOM 578 N N . GLN A 1 81 ? -10.968 -3.318 14.472 1.00 91.19 81 GLN A N 1
ATOM 579 C CA . GLN A 1 81 ? -11.133 -2.158 15.355 1.00 91.19 81 GLN A CA 1
ATOM 580 C C . GLN A 1 81 ? -10.987 -2.517 16.837 1.00 91.19 81 GLN A C 1
ATOM 582 O O . GLN A 1 81 ? -10.493 -1.718 17.630 1.00 91.19 81 GLN A O 1
ATOM 587 N N . GLN A 1 82 ? -11.386 -3.728 17.234 1.00 91.12 82 GLN A N 1
ATOM 588 C CA . GLN A 1 82 ? -11.394 -4.122 18.644 1.00 91.12 82 GLN A CA 1
ATOM 589 C C . GLN A 1 82 ? -9.988 -4.438 19.164 1.00 91.12 82 GLN A C 1
ATOM 591 O O . GLN A 1 82 ? -9.709 -4.228 20.345 1.00 91.12 82 GLN A O 1
ATOM 596 N N . THR A 1 83 ? -9.102 -4.937 18.300 1.00 93.75 83 THR A N 1
ATOM 597 C CA . THR A 1 83 ? -7.715 -5.270 18.651 1.00 93.75 83 THR A CA 1
ATOM 598 C C . THR A 1 83 ? -6.702 -4.232 18.181 1.00 93.75 83 THR A C 1
ATOM 600 O O . THR A 1 83 ? -5.525 -4.373 18.510 1.00 93.75 83 THR A O 1
ATOM 603 N N . GLY A 1 84 ? -7.115 -3.214 17.417 1.00 95.94 84 GLY A N 1
ATOM 604 C CA . GLY A 1 84 ? -6.194 -2.238 16.828 1.00 95.94 84 GLY A CA 1
ATOM 605 C C . GLY A 1 84 ? -5.209 -2.908 15.870 1.00 95.94 84 GLY A C 1
ATOM 606 O O . GLY A 1 84 ? -3.999 -2.720 15.981 1.00 95.94 84 GLY A O 1
ATOM 607 N N . THR A 1 85 ? -5.695 -3.803 15.009 1.00 97.81 85 THR A N 1
ATOM 608 C CA . THR A 1 85 ? -4.848 -4.593 14.100 1.00 97.81 85 THR A CA 1
ATOM 609 C C . THR A 1 85 ? -5.300 -4.418 12.661 1.00 97.81 85 THR A C 1
ATOM 611 O O . THR A 1 85 ? -6.497 -4.446 12.395 1.00 97.81 85 THR A O 1
ATOM 614 N N . VAL A 1 86 ? -4.351 -4.272 11.740 1.00 98.00 86 VAL A N 1
ATOM 615 C CA . VAL A 1 86 ? -4.608 -4.316 10.297 1.00 98.00 86 VAL A CA 1
ATOM 616 C C . VAL A 1 86 ? -3.903 -5.536 9.724 1.00 98.00 86 VAL A C 1
ATOM 618 O O . VAL A 1 86 ? -2.693 -5.660 9.881 1.00 98.00 86 VAL A O 1
ATOM 621 N N . SER A 1 87 ? -4.639 -6.431 9.077 1.00 97.88 87 SER A N 1
ATOM 622 C CA . SER A 1 87 ? -4.076 -7.556 8.329 1.00 97.88 87 SER A CA 1
ATOM 623 C C . SER A 1 87 ? -3.988 -7.186 6.850 1.00 97.88 87 SER A C 1
ATOM 625 O O . SER A 1 87 ? -4.923 -6.592 6.310 1.00 97.88 87 SER A O 1
ATOM 627 N N . LEU A 1 88 ? -2.872 -7.528 6.213 1.00 97.88 88 LEU A N 1
ATOM 628 C CA . LEU A 1 88 ? -2.609 -7.306 4.795 1.00 97.88 88 LEU A CA 1
ATOM 629 C C . LEU A 1 88 ? -2.209 -8.628 4.144 1.00 97.88 88 LEU A C 1
ATOM 631 O O . LEU A 1 88 ? -1.143 -9.168 4.440 1.00 97.88 88 LEU A O 1
ATOM 635 N N . ASP A 1 89 ? -3.037 -9.103 3.225 1.00 97.62 89 ASP A N 1
A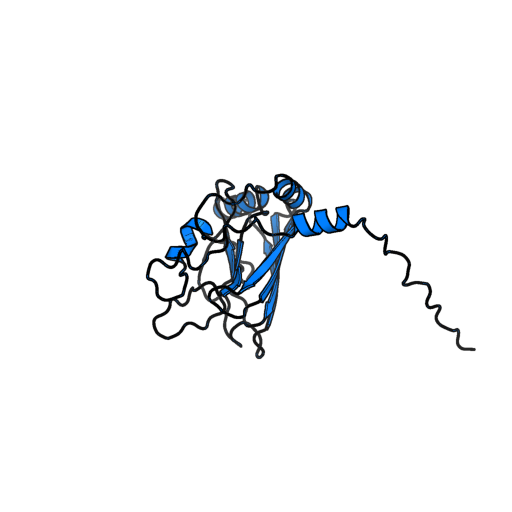TOM 636 C CA . ASP A 1 89 ? -2.758 -10.243 2.360 1.00 97.62 89 ASP A CA 1
ATOM 637 C C . ASP A 1 89 ? -2.500 -9.741 0.943 1.00 97.62 89 ASP A C 1
ATOM 639 O O . ASP A 1 89 ? -3.311 -8.994 0.407 1.00 97.62 89 ASP A O 1
ATOM 643 N N . VAL A 1 90 ? -1.396 -10.152 0.317 1.00 96.69 90 VAL A N 1
ATOM 644 C CA . VAL A 1 90 ? -1.049 -9.753 -1.057 1.00 96.69 90 VAL A CA 1
ATOM 645 C C . VAL A 1 90 ? -0.671 -10.980 -1.869 1.00 96.69 90 VAL A C 1
ATOM 647 O O . VAL A 1 90 ? 0.174 -11.786 -1.465 1.00 96.69 90 VAL A O 1
ATOM 650 N N . VAL A 1 91 ? -1.265 -11.103 -3.052 1.00 95.06 91 VAL A N 1
ATOM 651 C CA . VAL A 1 91 ? -0.849 -12.060 -4.076 1.00 95.06 91 VAL A CA 1
ATOM 652 C C . VAL A 1 91 ? -0.593 -11.296 -5.361 1.00 95.06 91 VAL A C 1
ATOM 654 O O . VAL A 1 91 ? -1.510 -10.702 -5.915 1.00 95.06 91 VAL A O 1
ATOM 657 N N . ALA A 1 92 ? 0.640 -11.332 -5.854 1.00 93.50 92 ALA A N 1
ATOM 658 C CA . ALA A 1 92 ? 1.026 -10.636 -7.076 1.00 93.50 92 ALA A CA 1
ATOM 659 C C . ALA A 1 92 ? 1.941 -11.493 -7.954 1.00 93.50 92 ALA A C 1
ATOM 661 O O . ALA A 1 92 ? 2.586 -12.435 -7.489 1.00 93.50 92 ALA A O 1
ATOM 662 N N . SER A 1 93 ? 1.988 -11.165 -9.240 1.00 92.06 93 SER A N 1
ATOM 663 C CA . SER A 1 93 ? 2.854 -11.793 -10.239 1.00 92.06 93 SER A CA 1
ATOM 664 C C . SER A 1 93 ? 3.381 -10.748 -11.216 1.00 92.06 93 SER A C 1
ATOM 666 O O . SER A 1 93 ? 2.822 -9.657 -11.306 1.00 92.06 93 SER A O 1
ATOM 668 N N . GLY A 1 94 ? 4.450 -11.080 -11.941 1.00 88.12 94 GLY A N 1
ATOM 669 C CA . GLY A 1 94 ? 5.112 -10.149 -12.862 1.00 88.12 94 GLY A CA 1
ATOM 670 C C . GLY A 1 94 ? 6.110 -9.210 -12.178 1.00 88.12 94 GLY A C 1
ATOM 671 O O . GLY A 1 94 ? 6.625 -8.300 -12.817 1.00 88.12 94 GLY A O 1
ATOM 672 N N . LEU A 1 95 ? 6.398 -9.432 -10.893 1.00 90.00 95 LEU A N 1
ATOM 673 C CA . LEU A 1 95 ? 7.406 -8.691 -10.137 1.00 90.00 95 LEU A CA 1
ATOM 674 C C . LEU A 1 95 ? 8.820 -9.130 -10.539 1.00 90.00 95 LEU A C 1
ATOM 676 O O . LEU A 1 95 ? 9.023 -10.267 -10.975 1.00 90.00 95 LEU A O 1
ATOM 680 N N . THR A 1 96 ? 9.822 -8.270 -10.351 1.00 90.19 96 THR A N 1
ATOM 681 C CA . THR A 1 96 ? 11.214 -8.656 -10.614 1.00 90.19 96 THR A CA 1
ATOM 682 C C . THR A 1 96 ? 11.688 -9.753 -9.648 1.00 90.19 96 THR A C 1
ATOM 684 O O . THR A 1 96 ? 11.730 -9.535 -8.437 1.00 90.19 96 THR A O 1
ATOM 687 N N . PRO A 1 97 ? 12.108 -10.933 -10.150 1.00 91.69 97 PRO A N 1
ATOM 688 C CA . PRO A 1 97 ? 12.472 -12.060 -9.296 1.00 91.69 97 PRO A CA 1
ATOM 689 C C . PRO A 1 97 ? 13.593 -11.755 -8.295 1.00 91.69 97 PRO A C 1
ATOM 691 O O . PRO A 1 97 ? 14.634 -11.197 -8.653 1.00 91.69 97 PRO A O 1
ATOM 694 N N . GLY A 1 98 ? 13.413 -12.191 -7.045 1.00 91.25 98 GLY A N 1
ATOM 695 C CA . GLY A 1 98 ? 14.426 -12.085 -5.993 1.00 91.25 98 GLY A CA 1
ATOM 696 C C . GLY A 1 98 ? 14.720 -10.664 -5.502 1.00 91.25 98 GLY A C 1
ATOM 697 O O . GLY A 1 98 ? 15.689 -10.489 -4.763 1.00 91.25 98 GLY A O 1
ATOM 698 N N . GLN A 1 99 ? 13.927 -9.664 -5.901 1.00 91.75 99 GLN A N 1
ATOM 699 C CA . GLN A 1 99 ? 14.031 -8.292 -5.398 1.00 91.75 99 GLN A CA 1
ATOM 700 C C . GLN A 1 99 ? 13.039 -8.039 -4.265 1.00 91.75 99 GLN A C 1
ATOM 702 O O . GLN A 1 99 ? 12.024 -8.725 -4.148 1.00 91.75 99 GLN A O 1
ATOM 707 N N . ILE A 1 100 ? 13.359 -7.061 -3.414 1.00 92.38 100 ILE A N 1
ATOM 708 C CA . ILE A 1 100 ? 12.389 -6.504 -2.467 1.00 92.38 100 ILE A CA 1
ATOM 709 C C . ILE A 1 100 ? 11.368 -5.659 -3.230 1.00 92.38 100 ILE A C 1
ATOM 711 O O . ILE A 1 100 ? 11.721 -5.032 -4.224 1.00 92.38 100 ILE A O 1
ATOM 715 N N . HIS A 1 101 ? 10.134 -5.609 -2.745 1.00 92.06 101 HIS A N 1
ATOM 716 C CA . HIS A 1 101 ? 9.064 -4.817 -3.341 1.00 92.06 101 HIS A CA 1
ATOM 717 C C . HIS A 1 101 ? 8.416 -3.949 -2.268 1.00 92.06 101 HIS A C 1
ATOM 719 O O . HIS A 1 101 ? 7.570 -4.446 -1.519 1.00 92.06 101 HIS A O 1
ATOM 725 N N . PRO A 1 102 ? 8.827 -2.672 -2.158 1.00 94.06 102 PRO A N 1
ATOM 726 C CA . PRO A 1 102 ? 8.081 -1.689 -1.392 1.00 94.06 102 PRO A CA 1
ATOM 727 C C . PRO A 1 102 ? 6.605 -1.721 -1.778 1.00 94.06 102 PRO A C 1
ATOM 729 O O . PRO A 1 102 ? 6.267 -1.912 -2.949 1.00 94.06 102 PRO A O 1
ATOM 732 N N . GLN A 1 103 ? 5.740 -1.613 -0.780 1.00 94.88 103 GLN A N 1
ATOM 733 C CA . GLN A 1 103 ? 4.298 -1.644 -0.972 1.00 94.88 103 GLN A CA 1
ATOM 734 C C . GLN A 1 103 ? 3.614 -0.862 0.145 1.00 94.88 103 GLN A C 1
ATOM 736 O O . GLN A 1 103 ? 4.060 -0.910 1.297 1.00 94.88 103 GLN A O 1
ATOM 741 N N . HIS A 1 104 ? 2.532 -0.160 -0.175 1.00 95.19 104 HIS A N 1
ATOM 742 C CA . HIS A 1 104 ? 1.945 0.822 0.735 1.00 95.19 104 HIS A CA 1
ATOM 743 C C . HIS A 1 104 ? 0.449 0.971 0.523 1.00 95.19 104 HIS A C 1
ATOM 745 O O . HIS A 1 104 ? -0.060 0.814 -0.583 1.00 95.19 104 HIS A O 1
ATOM 751 N N . ILE A 1 105 ? -0.245 1.354 1.592 1.00 95.38 105 ILE A N 1
ATOM 752 C CA . IL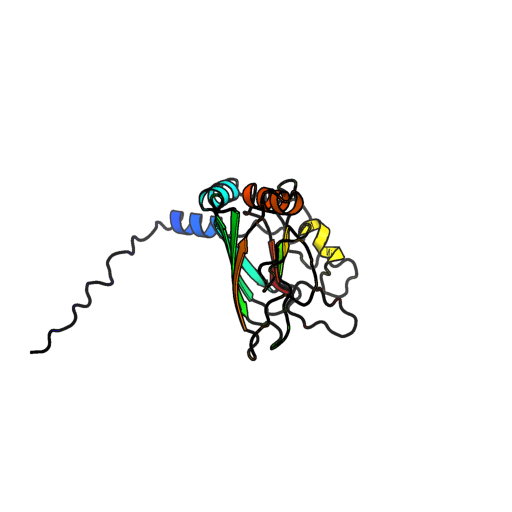E A 1 105 ? -1.590 1.920 1.505 1.00 95.38 105 ILE A CA 1
ATOM 753 C C . ILE A 1 105 ? -1.444 3.441 1.448 1.00 95.38 105 ILE A C 1
ATOM 755 O O . ILE A 1 105 ? -0.880 4.032 2.371 1.00 95.38 105 ILE A O 1
ATOM 759 N N . HIS A 1 106 ? -1.981 4.071 0.408 1.00 93.31 106 HIS A N 1
ATOM 760 C CA . HIS A 1 106 ? -1.995 5.520 0.211 1.00 93.31 106 HIS A CA 1
ATOM 761 C C . HIS A 1 106 ? -3.384 6.123 0.413 1.00 93.31 106 HIS A C 1
ATOM 763 O O . HIS A 1 106 ? -4.416 5.470 0.235 1.00 93.31 106 HIS A O 1
ATOM 769 N N . GLY A 1 107 ? -3.413 7.413 0.739 1.00 91.06 107 GLY A N 1
ATOM 770 C CA . GLY A 1 107 ? -4.614 8.224 0.608 1.00 91.06 107 GLY A CA 1
ATOM 771 C C . GLY A 1 107 ? -4.583 9.530 1.383 1.00 91.06 107 GLY A C 1
ATOM 772 O O . GLY A 1 107 ? -3.670 9.819 2.147 1.00 91.06 107 GLY A O 1
ATOM 773 N N . PHE A 1 108 ? -5.620 10.339 1.178 1.00 89.38 108 PHE A N 1
ATOM 774 C CA . PHE A 1 108 ? -5.736 11.664 1.782 1.00 89.38 108 PHE A CA 1
ATOM 775 C C . PHE A 1 108 ? -6.408 11.649 3.164 1.00 89.38 108 PHE A C 1
ATOM 777 O O . PHE A 1 108 ? -7.447 11.016 3.371 1.00 89.38 108 PHE A O 1
ATOM 784 N N . ASP A 1 109 ? -5.876 12.421 4.104 1.00 85.38 109 ASP A N 1
ATOM 785 C CA . ASP A 1 109 ? -6.445 12.607 5.449 1.00 85.38 109 ASP A CA 1
ATOM 786 C C . ASP A 1 109 ? -7.839 13.271 5.442 1.00 85.38 109 ASP A C 1
ATOM 788 O O . ASP A 1 109 ? -8.631 13.103 6.366 1.00 85.38 109 ASP A O 1
ATOM 792 N N . ASN A 1 110 ? -8.177 13.981 4.366 1.00 82.06 110 ASN A N 1
ATOM 793 C CA . ASN A 1 110 ? -9.443 14.689 4.185 1.00 82.06 110 ASN A CA 1
ATOM 794 C C . ASN A 1 110 ? -10.587 13.813 3.625 1.00 82.06 110 ASN A C 1
ATOM 796 O O . ASN A 1 110 ? -11.681 14.320 3.370 1.00 82.06 110 ASN A O 1
ATOM 800 N N . GLY A 1 111 ? -10.342 12.517 3.406 1.00 74.56 111 GLY A N 1
ATOM 801 C CA . GLY A 1 111 ? -11.335 11.569 2.895 1.00 74.56 111 GLY A CA 1
ATOM 802 C C . GLY A 1 111 ? -11.570 11.617 1.382 1.00 74.56 111 GLY A C 1
ATOM 803 O O . GLY A 1 111 ? -12.444 10.903 0.890 1.00 74.56 111 GLY A O 1
ATOM 804 N N . GLN A 1 112 ? -10.804 12.419 0.637 1.00 82.69 112 GLN A N 1
ATOM 805 C CA . GLN A 1 112 ? -10.744 12.328 -0.820 1.00 82.69 112 GLN A CA 1
ATOM 806 C C . GLN A 1 112 ? -10.248 10.924 -1.228 1.00 82.69 112 GLN A C 1
ATOM 808 O O . GLN A 1 112 ? -9.278 10.436 -0.639 1.00 82.69 112 GLN A O 1
ATOM 813 N N . PRO A 1 113 ? -10.884 10.261 -2.213 1.00 82.12 113 PRO A N 1
ATOM 814 C CA . PRO A 1 113 ? -10.378 9.000 -2.741 1.00 82.12 113 PRO A CA 1
ATOM 815 C C . PRO A 1 113 ? -9.070 9.207 -3.517 1.00 82.12 113 PRO A C 1
ATOM 817 O O . PRO A 1 113 ? -8.927 10.195 -4.244 1.00 82.12 113 PRO A O 1
ATOM 820 N N . SER A 1 114 ? -8.150 8.255 -3.384 1.00 84.56 114 SER A N 1
ATOM 821 C CA . SER A 1 114 ? -6.983 8.111 -4.256 1.00 84.56 114 SER A CA 1
ATOM 822 C C . SER A 1 114 ? -7.420 7.778 -5.683 1.00 84.56 114 SER A C 1
ATOM 824 O O . SER A 1 114 ? -8.475 7.171 -5.899 1.00 84.56 114 SER A O 1
ATOM 826 N N . LEU A 1 115 ? -6.611 8.173 -6.664 1.00 78.94 115 LEU A N 1
ATOM 827 C CA . LEU A 1 115 ? -6.811 7.848 -8.073 1.00 78.94 115 LEU A CA 1
ATOM 828 C C . LEU A 1 115 ? -5.585 7.134 -8.621 1.00 78.94 115 LEU A C 1
ATOM 830 O O . LEU A 1 115 ? -4.465 7.532 -8.322 1.00 78.94 115 LEU A O 1
ATOM 834 N N . LEU A 1 116 ? -5.821 6.176 -9.517 1.00 75.06 116 LEU A N 1
ATOM 835 C CA . LEU A 1 116 ? -4.748 5.546 -10.273 1.00 75.06 116 LEU A CA 1
ATOM 836 C C . LEU A 1 116 ? -4.103 6.580 -11.208 1.00 75.06 116 LEU A C 1
ATOM 838 O O . LEU A 1 116 ? -4.813 7.152 -12.053 1.00 75.06 116 LEU A O 1
ATOM 842 N N . PRO A 1 117 ? -2.786 6.820 -11.095 1.00 75.62 117 PRO A N 1
ATOM 843 C CA . PRO A 1 117 ? -2.075 7.667 -12.035 1.00 75.62 117 PRO A CA 1
ATOM 844 C C . PRO A 1 117 ? -2.189 7.129 -13.460 1.00 75.62 11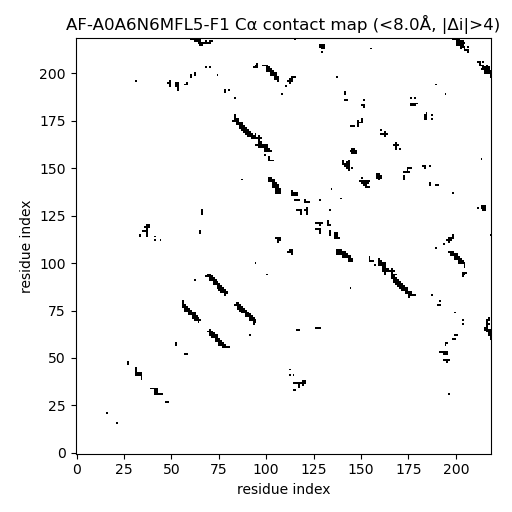7 PRO A C 1
ATOM 846 O O . PRO A 1 117 ? -2.298 5.925 -13.693 1.00 75.62 117 PRO A O 1
ATOM 849 N N . ASN A 1 118 ? -2.147 8.022 -14.443 1.00 74.88 118 ASN A N 1
ATOM 850 C CA . ASN A 1 118 ? -2.038 7.631 -15.843 1.00 74.88 118 ASN A CA 1
ATOM 851 C C . ASN A 1 118 ? -1.238 8.662 -16.632 1.00 74.88 118 ASN A C 1
ATOM 853 O O . ASN A 1 118 ? -0.907 9.727 -16.118 1.00 74.88 118 ASN A O 1
ATOM 857 N N . LEU A 1 119 ? -0.967 8.339 -17.896 1.00 77.19 119 LEU A N 1
ATOM 858 C CA . LEU A 1 119 ? -0.037 9.060 -18.765 1.00 77.19 119 LEU A CA 1
ATOM 859 C C . LEU A 1 119 ? -0.359 10.550 -18.973 1.00 77.19 119 LEU A C 1
ATOM 861 O O . LEU A 1 119 ? 0.452 11.278 -19.518 1.00 77.19 119 LEU A O 1
ATOM 865 N N . THR A 1 120 ? -1.522 11.059 -18.566 1.00 81.00 120 THR A N 1
ATOM 866 C CA . THR A 1 120 ? -1.739 12.516 -18.578 1.00 81.00 120 THR A CA 1
ATOM 867 C C . THR A 1 120 ? -0.972 13.256 -17.486 1.00 81.00 120 THR A C 1
ATOM 869 O O . THR A 1 120 ? -0.898 14.481 -17.531 1.00 81.00 120 THR A O 1
ATOM 872 N N . LEU A 1 121 ? -0.520 12.530 -16.462 1.00 82.81 121 LEU A N 1
ATOM 873 C CA . LEU A 1 121 ? 0.299 13.050 -15.374 1.00 82.81 121 LEU A CA 1
ATOM 874 C C . LEU A 1 121 ? 1.790 13.021 -15.714 1.00 82.81 121 LEU A C 1
ATOM 876 O O . LEU A 1 121 ? 2.536 13.678 -15.007 1.00 82.81 121 LEU A O 1
ATOM 880 N N . ASP A 1 122 ? 2.188 12.348 -16.798 1.00 83.75 122 ASP A N 1
ATOM 881 C CA . ASP A 1 122 ? 3.545 12.378 -17.354 1.00 83.75 122 ASP A CA 1
ATOM 882 C C . ASP A 1 122 ? 3.855 13.807 -17.838 1.00 83.75 122 ASP A C 1
ATOM 884 O O . ASP A 1 122 ? 3.532 14.211 -18.959 1.00 83.75 122 ASP A O 1
ATOM 888 N N . THR A 1 123 ? 4.391 14.628 -16.938 1.00 85.00 123 THR A N 1
ATOM 889 C CA . THR A 1 123 ? 4.699 16.042 -17.165 1.00 85.00 123 THR A CA 1
ATOM 890 C C . THR A 1 123 ? 6.016 16.228 -17.900 1.00 85.00 123 THR A C 1
ATOM 892 O O . THR A 1 123 ? 6.215 17.261 -18.551 1.00 85.00 123 THR A O 1
ATOM 895 N N . ASN A 1 124 ? 6.912 15.246 -17.805 1.00 86.31 124 ASN A N 1
ATOM 896 C CA . ASN A 1 124 ? 8.225 15.266 -18.436 1.00 86.31 124 ASN A CA 1
ATOM 897 C C . ASN A 1 124 ? 8.209 14.651 -19.864 1.00 86.31 124 ASN A C 1
ATOM 899 O O . ASN A 1 124 ? 9.115 14.920 -20.659 1.00 86.31 124 ASN A O 1
ATOM 903 N N . HIS A 1 125 ? 7.123 13.951 -20.211 1.00 85.94 125 HIS A N 1
ATOM 904 C CA . HIS A 1 125 ? 6.815 13.289 -21.478 1.00 85.94 125 HIS A CA 1
ATOM 905 C C . HIS A 1 125 ? 7.785 12.153 -21.843 1.00 85.94 125 HIS A C 1
ATOM 907 O O . HIS A 1 125 ? 8.092 11.955 -23.029 1.00 85.94 125 HIS A O 1
ATOM 913 N N . ASP A 1 126 ? 8.299 11.422 -20.857 1.00 81.25 126 ASP A N 1
ATOM 914 C CA . ASP A 1 126 ? 9.217 10.301 -21.068 1.00 81.25 126 ASP A CA 1
ATOM 915 C C . ASP A 1 126 ? 8.517 8.936 -21.204 1.00 81.25 126 ASP A C 1
ATOM 917 O O . ASP A 1 126 ? 9.158 7.933 -21.545 1.00 81.25 126 ASP A O 1
ATOM 921 N N . GLY A 1 127 ? 7.188 8.923 -21.077 1.00 79.69 127 GLY A N 1
ATOM 922 C CA . GLY A 1 127 ? 6.345 7.750 -21.245 1.00 79.69 127 GLY A CA 1
ATOM 923 C C . GLY A 1 127 ? 6.008 7.030 -19.942 1.00 79.69 127 GLY A C 1
ATOM 924 O O . GLY A 1 127 ? 5.421 5.944 -20.015 1.00 79.69 127 GLY A O 1
ATOM 925 N N . LEU A 1 128 ? 6.376 7.590 -18.789 1.00 81.69 128 LEU A N 1
ATOM 926 C CA . LEU A 1 128 ? 6.132 7.041 -17.459 1.00 81.69 128 LEU A CA 1
ATOM 927 C C . LEU A 1 128 ? 5.431 8.072 -16.583 1.00 81.69 128 LEU A C 1
ATOM 929 O O . LEU A 1 128 ? 5.400 9.254 -16.891 1.00 81.69 128 LEU A O 1
ATOM 933 N N . VAL A 1 1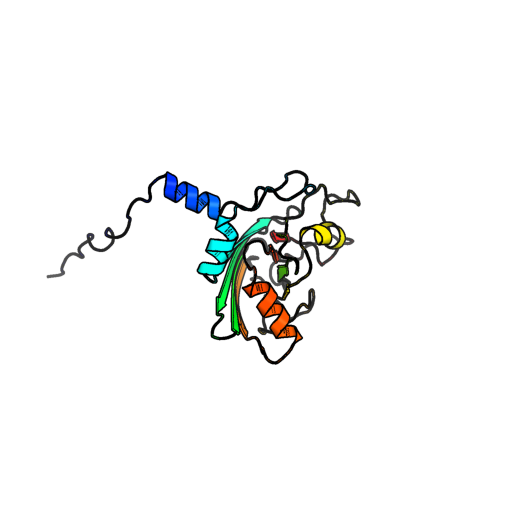29 ? 4.825 7.599 -15.498 1.00 80.56 129 VAL A N 1
ATOM 934 C CA . VAL A 1 129 ? 4.384 8.474 -14.414 1.00 80.56 129 VAL A CA 1
ATOM 935 C C . VAL A 1 129 ? 5.239 8.179 -13.196 1.00 80.56 129 VAL A C 1
ATOM 937 O O . VAL A 1 129 ? 5.173 7.065 -12.658 1.00 80.56 129 VAL A O 1
ATOM 940 N N . GLU A 1 130 ? 6.032 9.163 -12.777 1.00 83.06 130 GLU A N 1
ATOM 941 C CA . GLU A 1 130 ? 6.836 9.082 -11.557 1.00 83.06 130 GLU A CA 1
ATOM 942 C C . GLU A 1 130 ? 6.049 9.434 -10.289 1.00 83.06 130 GLU A C 1
ATOM 944 O O . GLU A 1 130 ? 4.991 10.066 -10.335 1.00 83.06 130 GLU A O 1
ATOM 949 N N . ASP A 1 131 ? 6.594 9.086 -9.120 1.00 81.94 131 ASP A N 1
ATOM 950 C CA . ASP A 1 131 ? 5.974 9.408 -7.830 1.00 81.94 131 ASP A CA 1
ATOM 951 C C . ASP A 1 131 ? 5.653 10.897 -7.665 1.00 81.94 131 ASP A C 1
ATOM 953 O O . ASP A 1 131 ? 4.533 11.205 -7.256 1.00 81.94 131 ASP A O 1
ATOM 957 N N . PRO A 1 132 ? 6.534 11.860 -8.020 1.00 84.69 132 PRO A N 1
ATOM 958 C CA . PRO A 1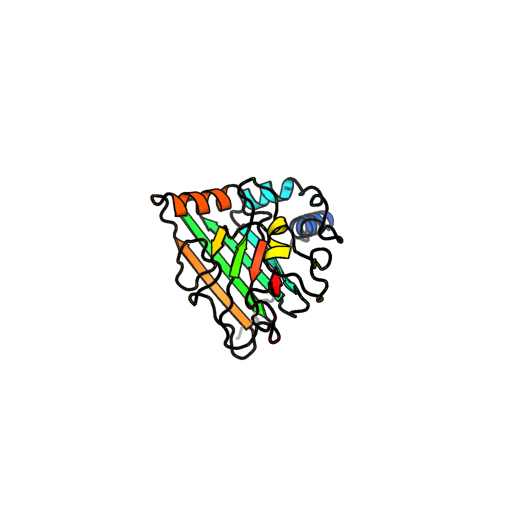 132 ? 6.189 13.276 -7.906 1.00 84.69 132 PRO A CA 1
ATOM 959 C C . PRO A 1 132 ? 5.001 13.687 -8.787 1.00 84.69 132 PRO A C 1
ATOM 961 O O . PRO A 1 132 ? 4.286 14.634 -8.456 1.00 84.69 132 PRO A O 1
ATOM 964 N N . GLU A 1 133 ? 4.790 12.985 -9.898 1.00 83.44 133 GLU A N 1
ATOM 965 C CA . GLU A 1 133 ? 3.725 13.243 -10.864 1.00 83.44 133 GLU A CA 1
ATOM 966 C C . GLU A 1 133 ? 2.397 12.601 -10.441 1.00 83.44 133 GLU A C 1
ATOM 968 O O . GLU A 1 133 ? 1.333 13.209 -10.589 1.00 83.44 133 GLU A O 1
ATOM 973 N N . GLY A 1 134 ? 2.453 11.399 -9.859 1.00 83.44 134 GLY A N 1
ATOM 974 C CA . GLY A 1 134 ? 1.300 10.670 -9.328 1.00 83.44 134 GLY A CA 1
ATOM 975 C C . GLY A 1 134 ? 0.855 11.122 -7.931 1.00 83.44 134 GLY A C 1
ATOM 976 O O . GLY A 1 134 ? -0.337 11.090 -7.617 1.00 83.44 134 GLY A O 1
ATOM 977 N N . ALA A 1 135 ? 1.771 11.613 -7.093 1.00 85.38 135 ALA A N 1
ATOM 978 C CA . ALA A 1 135 ? 1.504 11.983 -5.700 1.00 85.38 135 ALA A CA 1
ATOM 979 C C . ALA A 1 135 ? 0.280 12.902 -5.491 1.00 85.38 135 ALA A C 1
ATOM 981 O O . ALA A 1 135 ? -0.480 12.657 -4.547 1.00 85.38 135 ALA A O 1
ATOM 982 N N . PRO A 1 136 ? 0.010 13.920 -6.340 1.00 87.06 136 PRO A N 1
ATOM 983 C CA . PRO A 1 136 ? -1.162 14.782 -6.184 1.00 87.06 136 PRO A CA 1
ATOM 984 C C . PRO A 1 136 ? -2.509 14.059 -6.288 1.00 87.06 136 PRO A C 1
ATOM 986 O O . PRO A 1 136 ? -3.511 14.596 -5.812 1.00 87.06 136 PRO A O 1
ATOM 989 N N . VAL A 1 137 ? -2.556 12.882 -6.922 1.00 84.38 137 VAL A N 1
ATOM 990 C CA . VAL A 1 137 ? -3.792 12.112 -7.120 1.00 84.38 137 VAL A CA 1
ATOM 991 C C . VAL A 1 137 ? -3.858 10.846 -6.263 1.00 84.38 137 VAL A C 1
ATOM 993 O O . VAL A 1 137 ? -4.956 10.434 -5.894 1.00 84.38 137 VAL A O 1
ATOM 996 N N . ILE A 1 138 ? -2.707 10.278 -5.895 1.00 86.31 138 ILE A N 1
ATOM 997 C CA . ILE A 1 138 ? -2.599 9.088 -5.036 1.00 86.31 138 ILE A CA 1
ATOM 998 C C . ILE A 1 138 ? -2.767 9.458 -3.557 1.00 86.31 138 ILE A C 1
ATOM 1000 O O . ILE A 1 138 ? -3.486 8.795 -2.805 1.00 86.31 138 ILE A O 1
ATOM 1004 N N . GLY A 1 139 ? -2.135 10.554 -3.138 1.00 90.19 139 GLY A N 1
ATOM 1005 C CA . GLY A 1 139 ? -2.016 10.943 -1.736 1.00 90.19 139 GLY A CA 1
ATOM 1006 C C . GLY A 1 139 ? -0.798 10.324 -1.035 1.00 90.19 139 GLY A C 1
ATOM 1007 O O . GLY A 1 139 ? -0.106 9.475 -1.596 1.00 90.19 139 GLY A O 1
ATOM 1008 N N . PRO A 1 140 ? -0.487 10.774 0.191 1.00 92.56 140 PRO A N 1
ATOM 1009 C CA . PRO A 1 140 ? 0.664 10.285 0.948 1.00 92.56 140 PRO A CA 1
ATOM 1010 C C . PRO A 1 140 ? 0.490 8.831 1.413 1.00 92.56 140 PRO A C 1
ATOM 1012 O O . PRO A 1 140 ? -0.631 8.323 1.501 1.00 92.56 140 PRO A O 1
ATOM 1015 N N . VAL A 1 141 ? 1.605 8.191 1.782 1.00 94.44 141 VAL A N 1
ATOM 1016 C CA . VAL A 1 141 ? 1.608 6.889 2.468 1.00 94.44 141 VAL A CA 1
ATOM 1017 C C . VAL A 1 141 ? 0.866 7.009 3.803 1.00 94.44 141 VAL A C 1
ATOM 1019 O O . VAL A 1 141 ? 1.201 7.849 4.642 1.00 94.44 141 VAL A O 1
ATOM 1022 N N . LEU A 1 142 ? -0.115 6.136 4.024 1.00 95.56 142 LEU A N 1
ATOM 1023 C CA . LEU A 1 142 ? -0.804 5.962 5.304 1.00 95.56 142 LEU A CA 1
ATOM 1024 C C . LEU A 1 142 ? -0.182 4.829 6.118 1.00 95.56 142 LEU A C 1
ATOM 1026 O O . LEU A 1 142 ? 0.056 4.998 7.311 1.00 95.56 142 LEU A O 1
ATOM 1030 N N . LEU A 1 143 ? 0.102 3.693 5.476 1.00 97.38 143 LEU A N 1
ATOM 1031 C CA . LEU A 1 143 ? 0.724 2.534 6.112 1.00 97.38 143 LEU A CA 1
ATOM 1032 C C . LEU A 1 143 ? 1.705 1.861 5.153 1.00 97.38 143 LEU A C 1
ATOM 1034 O O . LEU A 1 143 ? 1.321 1.444 4.058 1.00 97.38 143 LEU A O 1
ATOM 1038 N N . ALA A 1 144 ? 2.951 1.715 5.595 1.00 97.62 144 ALA A N 1
ATOM 1039 C CA . ALA A 1 144 ? 3.945 0.903 4.911 1.00 97.62 144 ALA A CA 1
ATOM 1040 C C . ALA A 1 144 ? 3.686 -0.595 5.128 1.00 97.62 144 ALA A C 1
ATOM 1042 O O . ALA A 1 144 ? 3.496 -1.061 6.252 1.00 97.62 144 ALA A O 1
ATOM 1043 N N . GLY A 1 145 ? 3.710 -1.369 4.044 1.00 97.50 145 GLY A N 1
ATOM 1044 C CA . GLY A 1 145 ? 3.500 -2.814 4.050 1.00 97.50 145 GLY A CA 1
ATOM 1045 C C . GLY A 1 145 ? 4.744 -3.594 4.474 1.00 97.50 145 GLY A C 1
ATOM 1046 O O . GLY A 1 145 ? 5.173 -4.506 3.764 1.00 97.50 145 GLY A O 1
ATOM 1047 N N . HIS A 1 146 ? 5.321 -3.233 5.625 1.00 97.94 146 HIS A N 1
ATOM 1048 C CA . HIS A 1 146 ? 6.572 -3.791 6.127 1.00 97.94 146 HIS A CA 1
ATOM 1049 C C . HIS A 1 146 ? 6.508 -5.291 6.413 1.00 97.94 146 HIS A C 1
ATOM 1051 O O . HIS A 1 146 ? 5.544 -5.777 7.011 1.00 97.94 146 HIS A O 1
ATOM 1057 N N . SER A 1 147 ? 7.580 -6.014 6.077 1.00 98.19 147 SER A N 1
ATOM 1058 C CA . SER A 1 147 ? 7.713 -7.445 6.381 1.00 98.19 147 SER A CA 1
ATOM 1059 C C . SER A 1 147 ? 7.828 -7.726 7.877 1.00 98.19 147 SER A C 1
ATOM 1061 O O . SER A 1 147 ? 7.407 -8.791 8.321 1.00 98.19 147 SER A O 1
ATOM 1063 N N . SER A 1 148 ? 8.361 -6.798 8.673 1.00 98.00 148 SER A N 1
ATOM 1064 C CA . SER A 1 148 ? 8.467 -6.948 10.129 1.00 98.00 148 SER A CA 1
ATOM 1065 C C . SER A 1 148 ? 7.159 -6.704 10.890 1.00 98.00 148 SER A C 1
ATOM 1067 O O . SER A 1 148 ? 7.068 -7.072 12.063 1.00 98.00 148 SER A O 1
ATOM 1069 N N . GLY A 1 149 ? 6.162 -6.079 10.251 1.00 98.06 149 GLY A N 1
ATOM 1070 C CA . GLY A 1 149 ? 4.956 -5.585 10.920 1.00 98.06 149 GLY A CA 1
ATOM 1071 C C . GLY A 1 149 ? 5.143 -4.232 11.617 1.00 98.06 149 GLY A C 1
ATOM 1072 O O . GLY A 1 149 ? 4.298 -3.846 12.426 1.00 98.06 149 GLY A O 1
ATOM 1073 N N . ALA A 1 150 ? 6.239 -3.514 11.333 1.00 98.12 150 ALA A N 1
ATOM 1074 C CA . ALA A 1 150 ? 6.416 -2.128 11.755 1.00 98.12 150 ALA A CA 1
ATOM 1075 C C . ALA A 1 150 ? 5.263 -1.242 11.251 1.00 98.12 150 ALA A C 1
ATOM 1077 O O . ALA A 1 150 ? 4.779 -1.406 10.133 1.00 98.12 150 ALA A O 1
ATOM 1078 N N . VAL A 1 151 ? 4.820 -0.316 12.106 1.00 98.38 151 VAL A N 1
ATOM 1079 C CA . VAL A 1 151 ? 3.696 0.590 11.843 1.00 98.38 151 VAL A CA 1
ATOM 1080 C C . VAL A 1 151 ? 4.227 2.007 11.716 1.00 98.38 151 VAL A C 1
ATOM 1082 O O . VAL A 1 151 ? 4.457 2.688 12.719 1.00 98.38 151 VAL A O 1
ATOM 1085 N N . ASP A 1 152 ? 4.415 2.445 10.479 1.00 97.69 152 ASP A N 1
ATOM 1086 C CA . ASP A 1 152 ? 4.828 3.798 10.137 1.00 97.69 152 ASP A CA 1
ATOM 1087 C C . ASP A 1 152 ? 4.444 4.141 8.681 1.00 97.69 152 ASP A C 1
ATOM 1089 O O . ASP A 1 152 ? 3.665 3.435 8.033 1.00 97.69 152 ASP A O 1
ATOM 1093 N N . ARG A 1 153 ? 4.951 5.282 8.202 1.00 96.44 153 ARG A N 1
ATOM 1094 C CA . ARG A 1 153 ? 4.735 5.820 6.851 1.00 96.44 153 ARG A CA 1
ATOM 1095 C C . ARG A 1 153 ? 6.031 5.836 6.024 1.00 96.44 153 ARG A C 1
ATOM 1097 O O . ARG A 1 153 ? 6.203 6.717 5.186 1.00 96.44 153 ARG A O 1
ATOM 1104 N N . ILE A 1 154 ? 6.996 4.959 6.312 1.00 94.00 154 ILE A N 1
ATOM 1105 C CA . ILE A 1 154 ? 8.285 4.952 5.609 1.00 94.00 154 ILE A CA 1
ATOM 1106 C C . ILE A 1 154 ? 8.099 4.368 4.211 1.00 94.00 154 ILE A C 1
ATOM 1108 O O . ILE A 1 154 ? 7.841 3.185 4.050 1.00 94.00 154 ILE A O 1
ATOM 1112 N N . GLU A 1 155 ? 8.311 5.190 3.191 1.00 88.19 155 GLU A N 1
ATOM 1113 C CA . GLU A 1 155 ? 8.135 4.801 1.791 1.00 88.19 155 GLU A CA 1
ATOM 1114 C C . GLU A 1 155 ? 9.170 3.753 1.344 1.00 88.19 155 GLU A C 1
ATOM 1116 O O . GLU A 1 155 ? 8.817 2.646 0.957 1.00 88.19 155 GLU A O 1
ATOM 1121 N N . ILE A 1 156 ? 10.471 4.010 1.496 1.00 85.69 156 ILE A N 1
ATOM 1122 C CA . ILE A 1 156 ? 11.511 3.086 1.015 1.00 85.69 156 ILE A CA 1
ATOM 1123 C C . ILE A 1 156 ? 12.493 2.724 2.129 1.00 85.69 156 ILE A C 1
ATOM 1125 O O . ILE A 1 156 ? 13.121 3.585 2.744 1.00 85.69 156 ILE A O 1
ATOM 1129 N N . ASN A 1 157 ? 12.662 1.421 2.356 1.00 90.25 157 ASN A N 1
ATOM 1130 C CA . ASN A 1 157 ? 13.710 0.821 3.179 1.00 90.25 157 ASN A CA 1
ATOM 1131 C C . ASN A 1 157 ? 13.921 -0.650 2.749 1.00 90.25 157 ASN A C 1
ATOM 1133 O O . ASN A 1 157 ? 13.491 -1.056 1.672 1.00 90.25 157 ASN A O 1
ATOM 1137 N N . THR A 1 158 ? 14.611 -1.457 3.558 1.00 92.38 158 THR A N 1
ATOM 1138 C CA . THR A 1 158 ? 14.879 -2.877 3.253 1.00 92.38 158 THR A CA 1
ATOM 1139 C C . THR A 1 158 ? 13.856 -3.854 3.840 1.00 92.38 158 THR A C 1
ATOM 1141 O O . T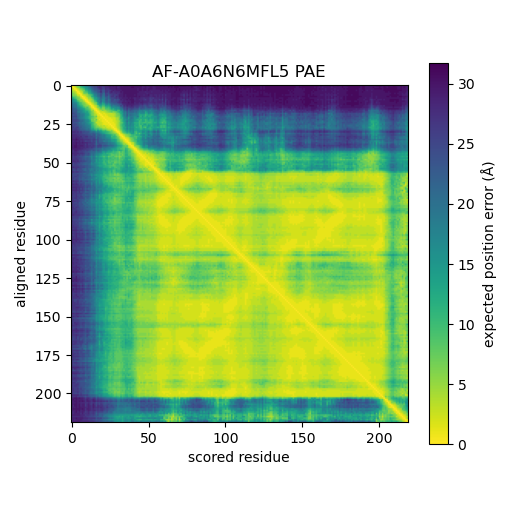HR A 1 158 ? 14.003 -5.060 3.664 1.00 92.38 158 THR A O 1
ATOM 1144 N N . ASP A 1 159 ? 12.867 -3.369 4.586 1.00 96.50 159 ASP A N 1
ATOM 1145 C CA . ASP A 1 159 ? 11.897 -4.177 5.325 1.00 96.50 159 ASP A CA 1
ATOM 1146 C C . ASP A 1 159 ? 10.612 -4.375 4.514 1.00 96.50 159 ASP A C 1
ATOM 1148 O O . ASP A 1 159 ? 9.533 -3.929 4.891 1.00 96.50 159 ASP A O 1
ATOM 1152 N N . TYR A 1 160 ? 10.745 -5.038 3.370 1.00 96.38 160 TYR A N 1
ATOM 1153 C CA . TYR A 1 160 ? 9.660 -5.284 2.421 1.00 96.38 160 TYR A CA 1
ATOM 1154 C C . TYR A 1 160 ? 9.705 -6.716 1.891 1.00 96.38 160 TYR A C 1
ATOM 1156 O O . TYR A 1 160 ? 10.744 -7.379 2.004 1.00 96.38 160 TYR A O 1
ATOM 1164 N N . PRO A 1 161 ? 8.590 -7.254 1.370 1.00 96.00 161 PRO A N 1
ATOM 1165 C CA . PRO A 1 161 ? 8.570 -8.625 0.893 1.00 96.00 161 PRO A CA 1
ATOM 1166 C C . PRO A 1 161 ? 9.432 -8.807 -0.357 1.00 96.00 161 PRO A C 1
ATOM 1168 O O . PRO A 1 161 ? 9.551 -7.913 -1.192 1.00 96.00 161 PRO A O 1
ATOM 1171 N N . THR A 1 162 ? 10.013 -9.997 -0.500 1.00 94.94 162 THR A N 1
ATOM 1172 C CA . THR A 1 162 ? 10.803 -10.383 -1.675 1.00 94.94 162 THR A CA 1
ATOM 1173 C C . THR A 1 162 ? 9.985 -11.293 -2.585 1.00 94.94 162 THR A C 1
ATOM 1175 O O . THR A 1 162 ? 9.415 -12.277 -2.109 1.00 94.94 162 THR A O 1
ATOM 1178 N N . ALA A 1 163 ? 9.949 -11.005 -3.888 1.00 94.38 163 ALA A N 1
ATOM 1179 C CA . ALA A 1 163 ? 9.326 -11.904 -4.859 1.00 94.38 163 ALA A CA 1
ATOM 1180 C C . ALA A 1 163 ? 10.162 -13.180 -5.051 1.00 94.38 163 ALA A C 1
ATOM 1182 O O . ALA A 1 163 ? 11.394 -13.166 -4.984 1.00 94.38 163 ALA A O 1
ATOM 1183 N N . ASP A 1 164 ? 9.498 -14.300 -5.325 1.00 94.94 164 ASP A N 1
ATOM 1184 C CA . ASP A 1 164 ? 10.166 -15.571 -5.579 1.00 94.94 164 ASP A CA 1
ATOM 1185 C C . ASP A 1 164 ? 10.957 -15.572 -6.905 1.00 94.94 164 ASP A C 1
ATOM 1187 O O . ASP A 1 164 ? 10.959 -14.615 -7.682 1.00 94.94 164 ASP A O 1
ATOM 1191 N N . ALA A 1 165 ? 11.645 -16.681 -7.190 1.00 95.88 165 ALA A N 1
ATOM 1192 C CA . ALA A 1 165 ? 12.454 -16.832 -8.403 1.00 95.88 165 ALA A CA 1
ATOM 1193 C C . ALA A 1 165 ? 11.644 -16.779 -9.717 1.00 95.88 165 ALA A C 1
ATOM 1195 O O . ALA A 1 165 ? 12.235 -16.695 -10.791 1.00 95.88 165 ALA A O 1
ATOM 1196 N N . SER A 1 166 ? 10.315 -16.856 -9.642 1.00 94.12 166 SER A N 1
ATOM 1197 C CA . SER A 1 166 ? 9.397 -16.741 -10.777 1.00 94.12 166 SER A CA 1
ATOM 1198 C C . SER A 1 166 ? 8.707 -15.372 -10.839 1.00 94.12 166 SER A C 1
ATOM 1200 O O . SER A 1 166 ? 7.848 -15.181 -11.696 1.00 94.12 166 SER A O 1
ATOM 1202 N N . GLY A 1 167 ? 9.063 -14.429 -9.959 1.00 91.31 167 GLY A N 1
ATOM 1203 C CA . GLY A 1 167 ? 8.442 -13.105 -9.913 1.00 91.31 167 GLY A CA 1
ATOM 1204 C C . GLY A 1 167 ? 7.041 -13.113 -9.303 1.00 91.31 167 GLY A C 1
ATOM 1205 O O . GLY A 1 167 ? 6.239 -12.225 -9.599 1.00 91.31 167 GLY A O 1
ATOM 1206 N N . ASN A 1 168 ? 6.721 -14.122 -8.485 1.00 95.19 168 ASN A N 1
ATOM 1207 C CA . ASN A 1 168 ? 5.471 -14.167 -7.734 1.00 95.19 168 ASN A CA 1
ATOM 1208 C C . ASN A 1 168 ? 5.694 -13.729 -6.290 1.00 95.19 168 ASN A C 1
ATOM 1210 O O . ASN A 1 168 ? 6.704 -14.060 -5.669 1.00 95.19 168 ASN A O 1
ATOM 1214 N N . LEU A 1 169 ? 4.696 -13.058 -5.730 1.00 95.19 169 LEU A N 1
ATOM 1215 C CA . LEU A 1 169 ? 4.634 -12.709 -4.324 1.00 95.19 169 LEU A CA 1
ATOM 1216 C C . LEU A 1 169 ? 3.381 -13.315 -3.692 1.00 95.19 169 LEU A C 1
ATOM 1218 O O . LEU A 1 169 ? 2.281 -13.207 -4.230 1.00 95.19 169 LEU A O 1
ATOM 1222 N N . ARG A 1 170 ? 3.562 -13.946 -2.531 1.00 96.44 170 ARG A N 1
ATOM 1223 C CA . ARG A 1 170 ? 2.496 -14.271 -1.581 1.00 96.44 170 ARG A CA 1
ATOM 1224 C C . ARG A 1 170 ? 2.931 -13.748 -0.224 1.00 96.44 170 ARG A C 1
ATOM 1226 O O . ARG A 1 170 ? 3.920 -14.232 0.323 1.00 96.44 170 ARG A O 1
ATOM 1233 N N . PHE A 1 171 ? 2.215 -12.763 0.284 1.00 97.69 171 PHE A N 1
ATOM 1234 C CA . PHE A 1 171 ? 2.551 -12.051 1.505 1.00 97.69 171 PHE A CA 1
ATOM 1235 C C . PHE A 1 171 ? 1.339 -11.997 2.424 1.00 97.69 171 PHE A C 1
ATOM 1237 O O . PHE A 1 171 ? 0.216 -11.839 1.958 1.00 97.69 171 PHE A O 1
ATOM 1244 N N . HIS A 1 172 ? 1.594 -12.134 3.719 1.00 98.06 172 HIS A N 1
ATOM 1245 C CA . HIS A 1 172 ? 0.621 -11.911 4.774 1.00 98.06 172 HIS A CA 1
ATOM 1246 C C . HIS A 1 172 ? 1.340 -11.244 5.945 1.00 98.06 172 HIS A C 1
ATOM 1248 O O . HIS A 1 172 ? 2.403 -11.725 6.355 1.00 98.06 172 HIS A O 1
ATOM 1254 N N . GLN A 1 173 ? 0.763 -10.177 6.492 1.00 98.69 173 GLN A N 1
ATOM 1255 C CA . GLN A 1 173 ? 1.257 -9.544 7.711 1.00 98.69 173 GLN A CA 1
ATOM 1256 C C . GLN A 1 173 ? 0.128 -8.930 8.542 1.00 98.69 173 GLN A C 1
ATOM 1258 O O . GLN A 1 173 ? -0.795 -8.328 8.002 1.00 98.69 173 GLN A O 1
ATOM 1263 N N . ASP A 1 174 ? 0.271 -9.029 9.865 1.00 98.38 174 ASP A N 1
ATOM 1264 C CA . ASP A 1 174 ? -0.543 -8.345 10.864 1.00 98.38 174 ASP A CA 1
ATOM 1265 C C . ASP A 1 174 ? 0.218 -7.152 11.463 1.00 98.38 174 ASP A C 1
ATOM 1267 O O . ASP A 1 174 ? 1.175 -7.309 12.230 1.00 98.38 174 ASP A O 1
ATOM 1271 N N . TYR A 1 175 ? -0.275 -5.949 11.205 1.00 98.56 175 TYR A N 1
ATOM 1272 C CA . TYR A 1 175 ? 0.198 -4.704 11.798 1.00 98.56 175 TYR A CA 1
ATOM 1273 C C . TYR A 1 175 ? -0.546 -4.442 13.104 1.00 98.56 175 TYR A C 1
ATOM 1275 O O . TYR A 1 175 ? -1.744 -4.154 13.106 1.00 98.56 175 TYR A O 1
ATOM 1283 N N . ARG A 1 176 ? 0.155 -4.553 14.236 1.00 98.31 176 ARG A N 1
ATOM 1284 C CA . ARG A 1 176 ? -0.411 -4.292 15.569 1.00 98.31 176 ARG A CA 1
ATOM 1285 C C . ARG A 1 176 ? -0.116 -2.860 15.988 1.00 98.31 176 ARG A C 1
ATOM 1287 O O . ARG A 1 176 ? 1.032 -2.524 16.269 1.00 98.31 176 ARG A O 1
ATOM 1294 N N . PHE A 1 177 ? -1.157 -2.043 16.076 1.00 98.38 177 PHE A N 1
ATOM 1295 C CA . PHE A 1 177 ? -1.034 -0.633 16.411 1.00 98.38 177 PHE A CA 1
ATOM 1296 C C . PHE A 1 177 ? -0.923 -0.432 17.923 1.00 98.38 177 PHE A C 1
ATOM 1298 O O . PHE A 1 177 ? -1.740 -0.914 18.709 1.00 98.38 177 PHE A O 1
ATOM 1305 N N . ASN A 1 178 ? 0.061 0.355 18.341 1.00 97.94 178 ASN A N 1
ATOM 1306 C CA . ASN A 1 178 ? 0.101 0.946 19.667 1.00 97.94 178 ASN A CA 1
ATOM 1307 C C . ASN A 1 178 ? -0.750 2.221 19.678 1.00 97.94 178 ASN A C 1
ATOM 1309 O O . ASN A 1 178 ? -0.249 3.313 19.434 1.00 97.94 178 ASN A O 1
ATOM 1313 N N . LEU A 1 179 ? -2.031 2.102 20.024 1.00 96.38 179 LEU A N 1
ATOM 1314 C CA . LEU A 1 179 ? -2.961 3.241 20.051 1.00 96.38 179 LEU A CA 1
ATOM 1315 C C . LEU A 1 179 ? -2.665 4.278 21.156 1.00 96.38 179 LEU A C 1
ATOM 1317 O O . LEU A 1 179 ? -3.332 5.305 21.230 1.00 96.38 179 LEU A O 1
ATOM 1321 N N . SER A 1 180 ? -1.676 4.027 22.025 1.00 97.25 180 SER A N 1
ATOM 1322 C CA . SER A 1 180 ? -1.157 5.042 22.957 1.00 97.25 180 SER A CA 1
ATOM 1323 C C . SER A 1 180 ? -0.050 5.907 22.341 1.00 97.25 180 SER A C 1
ATOM 1325 O O . SER A 1 180 ? 0.277 6.952 22.901 1.00 97.25 180 SER A O 1
ATOM 1327 N N . ASP A 1 181 ? 0.537 5.484 21.217 1.00 98.06 181 ASP A N 1
ATOM 1328 C CA . ASP A 1 181 ? 1.438 6.303 20.407 1.00 98.06 181 ASP A CA 1
ATOM 1329 C C . ASP A 1 181 ? 0.596 7.206 19.486 1.00 98.06 181 ASP A C 1
ATOM 1331 O O . ASP A 1 181 ? -0.147 6.683 18.650 1.00 98.06 181 ASP A O 1
ATOM 1335 N N . PRO A 1 182 ? 0.696 8.546 19.593 1.00 97.81 182 PRO A N 1
ATOM 1336 C CA . PRO A 1 182 ? -0.087 9.461 18.765 1.00 97.81 182 PRO A CA 1
ATOM 1337 C C . PRO A 1 182 ? 0.091 9.251 17.257 1.00 97.81 182 PRO A C 1
ATOM 1339 O O . PRO A 1 182 ? -0.870 9.418 16.510 1.00 97.81 182 PRO A O 1
ATOM 1342 N N . ALA A 1 183 ? 1.289 8.874 16.800 1.00 96.81 183 ALA A N 1
ATOM 1343 C CA . ALA A 1 183 ? 1.556 8.688 15.377 1.00 96.81 183 ALA A CA 1
ATOM 1344 C C . ALA A 1 183 ? 0.831 7.452 14.831 1.00 96.81 183 ALA A C 1
ATOM 1346 O O . ALA A 1 183 ? 0.210 7.521 13.768 1.00 96.81 183 ALA A O 1
ATOM 1347 N N . GLN A 1 184 ? 0.864 6.343 15.574 1.00 98.06 184 GLN A N 1
ATOM 1348 C CA . GLN A 1 184 ? 0.169 5.114 15.190 1.00 98.06 184 GLN A CA 1
ATOM 1349 C C . GLN A 1 184 ? -1.345 5.242 15.371 1.00 98.06 184 GLN A C 1
ATOM 1351 O O . GLN A 1 184 ? -2.096 4.797 14.508 1.00 98.06 184 GLN A O 1
ATOM 1356 N N . ALA A 1 185 ? -1.802 5.901 16.440 1.00 97.12 185 ALA A N 1
ATOM 1357 C CA . ALA A 1 185 ? -3.218 6.195 16.641 1.00 97.12 185 ALA A CA 1
ATOM 1358 C C . ALA A 1 185 ? -3.798 7.008 15.473 1.00 97.12 185 ALA A C 1
ATOM 1360 O O . ALA A 1 185 ? -4.892 6.703 15.003 1.00 97.12 185 ALA A O 1
ATOM 1361 N N . GLN A 1 186 ? -3.044 7.987 14.960 1.00 96.06 186 GLN A N 1
ATOM 1362 C CA . GLN A 1 186 ? -3.455 8.760 13.792 1.00 96.06 186 GLN A CA 1
ATOM 1363 C C . GLN A 1 186 ? -3.556 7.893 12.526 1.00 96.06 186 GLN A C 1
ATOM 1365 O O . GLN A 1 186 ? -4.559 7.986 11.827 1.00 96.06 186 GLN A O 1
ATOM 1370 N N . ILE A 1 187 ? -2.563 7.036 12.240 1.00 95.75 187 ILE A N 1
ATOM 1371 C CA . ILE A 1 187 ? -2.634 6.113 11.087 1.00 95.75 187 ILE A CA 1
ATOM 1372 C C . ILE A 1 187 ? -3.880 5.231 11.197 1.00 95.75 187 ILE A C 1
ATOM 1374 O O . ILE A 1 187 ? -4.643 5.104 10.243 1.00 95.75 187 ILE A O 1
ATOM 1378 N N . PHE A 1 188 ? -4.101 4.635 12.372 1.00 95.81 188 PHE A N 1
ATOM 1379 C CA . PHE A 1 188 ? -5.236 3.744 12.586 1.00 95.81 188 PHE A CA 1
ATOM 1380 C C . PHE A 1 188 ? -6.564 4.468 12.357 1.00 95.81 188 PHE A C 1
ATOM 1382 O O . PHE A 1 188 ? -7.428 3.956 11.653 1.00 95.81 188 PHE A O 1
ATOM 1389 N N . GLN A 1 189 ? -6.692 5.690 12.877 1.00 93.38 189 GLN A N 1
ATOM 1390 C CA . GLN A 1 189 ? -7.869 6.527 12.681 1.00 93.38 189 GLN A CA 1
ATOM 1391 C C . GLN A 1 189 ? -8.104 6.864 11.198 1.00 93.38 189 GLN A C 1
ATOM 1393 O O . GLN A 1 189 ? -9.242 6.815 10.740 1.00 93.38 189 GLN A O 1
ATOM 1398 N N . GLU A 1 190 ? -7.062 7.191 10.432 1.00 92.75 190 GLU A N 1
ATOM 1399 C CA . GLU A 1 190 ? -7.176 7.508 8.998 1.00 92.75 190 GLU A CA 1
ATOM 1400 C C . GLU A 1 190 ? -7.641 6.305 8.159 1.00 92.75 190 GLU A C 1
ATOM 1402 O O . GLU A 1 190 ? -8.385 6.486 7.186 1.00 92.75 190 GLU A O 1
ATOM 1407 N N . LEU A 1 191 ? -7.231 5.091 8.547 1.00 92.00 191 LEU A N 1
ATOM 1408 C CA . LEU A 1 191 ? -7.670 3.833 7.935 1.00 92.00 191 LEU A CA 1
ATOM 1409 C C . LEU A 1 191 ? -9.098 3.462 8.366 1.00 92.00 191 LEU A C 1
ATOM 1411 O O . LEU A 1 191 ? -9.913 3.090 7.526 1.00 92.00 191 LEU A O 1
ATOM 1415 N N . GLU A 1 192 ? -9.426 3.609 9.652 1.00 88.56 192 GLU A N 1
ATOM 1416 C CA . GLU A 1 192 ? -10.751 3.311 10.213 1.00 88.56 192 GLU A CA 1
ATOM 1417 C C . GLU A 1 192 ? -11.834 4.238 9.651 1.00 88.56 192 GLU A C 1
ATOM 1419 O O . GLU A 1 192 ? -12.921 3.793 9.287 1.00 88.56 192 GLU A O 1
ATOM 1424 N N . GLN A 1 193 ? -11.540 5.537 9.554 1.00 86.25 193 GLN A N 1
ATOM 1425 C CA . GLN A 1 193 ? -12.481 6.518 9.019 1.00 86.25 193 GLN A CA 1
ATOM 1426 C C . GLN A 1 193 ? -12.840 6.221 7.565 1.00 86.25 193 GLN A C 1
ATOM 1428 O O . GLN A 1 193 ? -13.975 6.474 7.141 1.00 86.25 193 GLN A O 1
ATOM 1433 N N . ARG A 1 194 ? -11.860 5.728 6.799 1.00 84.44 194 ARG A N 1
ATOM 1434 C CA . ARG A 1 194 ? -12.018 5.451 5.381 1.00 84.44 194 ARG A CA 1
ATOM 1435 C C . ARG A 1 194 ? -10.923 4.519 4.869 1.00 84.44 194 ARG A C 1
ATOM 1437 O O . ARG A 1 194 ? -9.839 4.976 4.517 1.00 84.44 194 ARG A O 1
ATOM 1444 N N . ILE A 1 195 ? -11.250 3.241 4.707 1.00 84.94 195 ILE A N 1
ATOM 1445 C CA . ILE A 1 195 ? -10.400 2.301 3.961 1.00 84.94 195 ILE A CA 1
ATOM 1446 C C . ILE A 1 195 ? -10.816 2.183 2.492 1.00 84.94 195 ILE A C 1
ATOM 1448 O O . ILE A 1 195 ? -9.987 1.975 1.610 1.00 84.94 195 ILE A O 1
ATOM 1452 N N . ALA A 1 196 ? -12.104 2.376 2.202 1.00 81.56 196 ALA A N 1
ATOM 1453 C CA . ALA A 1 196 ? -12.594 2.383 0.834 1.00 81.56 196 ALA A CA 1
ATOM 1454 C C . ALA A 1 196 ? -12.105 3.641 0.092 1.00 81.56 196 ALA A C 1
ATOM 1456 O O . ALA A 1 196 ? -12.276 4.770 0.560 1.00 81.56 196 ALA A O 1
ATOM 1457 N N . GLY A 1 197 ? -11.481 3.448 -1.069 1.00 79.12 197 GLY A N 1
ATOM 1458 C CA . GLY A 1 197 ? -10.915 4.537 -1.873 1.00 79.12 197 GLY A CA 1
ATOM 1459 C C . GLY A 1 197 ? -9.533 4.982 -1.446 1.00 79.12 197 GLY A C 1
ATOM 1460 O O . GLY A 1 197 ? -9.102 6.059 -1.843 1.00 79.12 197 GLY A O 1
ATOM 1461 N N . ARG A 1 198 ? -8.863 4.169 -0.632 1.00 88.44 198 ARG A N 1
ATOM 1462 C CA . ARG A 1 198 ? -7.407 4.154 -0.536 1.00 88.44 198 ARG A CA 1
ATOM 1463 C C . ARG A 1 198 ? -6.837 3.370 -1.712 1.00 88.44 198 ARG A C 1
ATOM 1465 O O . ARG A 1 198 ? -7.497 2.468 -2.227 1.00 88.44 198 ARG A O 1
ATOM 1472 N N . GLU A 1 199 ? -5.626 3.714 -2.115 1.00 88.81 199 GLU A N 1
ATOM 1473 C CA . GLU A 1 199 ? -4.855 2.932 -3.081 1.00 88.81 199 GLU A CA 1
ATOM 1474 C C . GLU A 1 199 ? -3.933 1.973 -2.332 1.00 88.81 199 GLU A C 1
ATOM 1476 O O . GLU A 1 199 ? -3.373 2.333 -1.296 1.00 88.81 199 GLU A O 1
ATOM 1481 N N . PHE A 1 200 ? -3.776 0.759 -2.854 1.00 92.25 200 PHE A N 1
ATOM 1482 C CA . PHE A 1 200 ? -2.694 -0.127 -2.452 1.00 92.25 200 PHE A CA 1
ATOM 1483 C C . PHE A 1 200 ? -1.698 -0.209 -3.603 1.00 92.25 200 PHE A C 1
ATOM 1485 O O . PHE A 1 200 ? -2.041 -0.713 -4.668 1.00 92.25 200 PHE A O 1
ATOM 1492 N N . GLN A 1 201 ? -0.481 0.271 -3.379 1.00 91.56 201 GLN A N 1
ATOM 1493 C CA . GLN A 1 201 ? 0.556 0.368 -4.397 1.00 91.56 201 GLN A CA 1
ATOM 1494 C C . GLN A 1 201 ? 1.677 -0.638 -4.131 1.00 91.56 201 GLN A C 1
ATOM 1496 O O . GLN A 1 201 ? 2.031 -0.888 -2.978 1.00 91.56 201 GLN A O 1
ATOM 1501 N N . ILE A 1 202 ? 2.251 -1.204 -5.197 1.00 91.12 202 ILE A N 1
ATOM 1502 C CA . ILE A 1 202 ? 3.455 -2.043 -5.141 1.00 91.12 202 ILE A CA 1
ATOM 1503 C C . ILE A 1 202 ? 4.498 -1.610 -6.179 1.00 91.12 202 ILE A C 1
ATOM 1505 O O . ILE A 1 202 ? 4.208 -1.402 -7.365 1.00 91.12 202 ILE A O 1
ATOM 1509 N N . HIS A 1 203 ? 5.752 -1.533 -5.738 1.00 87.25 203 HIS A N 1
ATOM 1510 C CA . HIS A 1 203 ? 6.899 -1.177 -6.565 1.00 87.25 203 HIS A CA 1
ATOM 1511 C C . HIS A 1 203 ? 7.589 -2.451 -7.074 1.00 87.25 203 HIS A C 1
ATOM 1513 O O . HIS A 1 203 ? 8.154 -3.232 -6.315 1.00 87.25 203 HIS A O 1
ATOM 1519 N N . GLY A 1 204 ? 7.545 -2.683 -8.386 1.00 65.19 204 GLY A N 1
ATOM 1520 C CA . GLY A 1 204 ? 7.969 -3.926 -9.058 1.00 65.19 204 GLY A CA 1
ATOM 1521 C C . GLY A 1 204 ? 9.445 -4.009 -9.477 1.00 65.19 204 GLY A C 1
ATOM 1522 O O . GLY A 1 204 ? 9.846 -5.036 -10.014 1.00 65.19 204 GLY A O 1
ATOM 1523 N N . LEU A 1 205 ? 10.242 -2.962 -9.224 1.00 64.19 205 LEU A N 1
ATOM 1524 C CA . LEU A 1 205 ? 11.699 -2.867 -9.429 1.00 64.19 205 LEU A CA 1
ATOM 1525 C C . LEU A 1 205 ? 12.242 -3.517 -10.716 1.00 64.19 205 LEU A C 1
ATOM 1527 O O . LEU A 1 205 ? 12.981 -4.496 -10.686 1.00 64.19 205 LEU A O 1
ATOM 1531 N N . ASN A 1 206 ? 11.949 -2.916 -11.864 1.00 54.56 206 ASN A N 1
ATOM 1532 C CA . ASN A 1 206 ? 12.901 -2.854 -12.972 1.00 54.56 206 ASN A CA 1
ATOM 1533 C C . ASN A 1 206 ? 12.691 -1.520 -13.674 1.00 54.56 206 ASN A C 1
ATOM 1535 O O . ASN A 1 206 ? 11.727 -1.340 -14.412 1.00 54.56 206 ASN A O 1
ATOM 1539 N N . VAL A 1 207 ? 13.591 -0.584 -13.408 1.00 53.12 207 VAL A N 1
ATOM 1540 C CA . VAL A 1 207 ? 13.601 0.717 -14.063 1.00 53.12 207 VAL A CA 1
ATOM 1541 C C . VAL A 1 207 ? 14.916 0.807 -14.827 1.00 53.12 207 VAL A C 1
ATOM 1543 O O . VAL A 1 207 ? 15.974 0.411 -14.327 1.00 53.12 207 VAL A O 1
ATOM 1546 N N . ALA A 1 208 ? 14.849 1.194 -16.096 1.00 51.72 208 ALA A N 1
ATOM 1547 C CA . ALA A 1 208 ? 16.017 1.382 -16.936 1.00 51.72 208 ALA A CA 1
ATOM 1548 C C . ALA A 1 208 ? 16.993 2.380 -16.276 1.00 51.72 208 ALA A C 1
ATOM 1550 O O . ALA A 1 208 ? 16.574 3.239 -15.498 1.00 51.72 208 ALA A O 1
ATOM 1551 N N . PRO A 1 209 ? 18.303 2.314 -16.579 1.00 46.16 209 PRO A N 1
ATOM 1552 C CA . PRO A 1 209 ? 19.265 3.275 -16.048 1.00 46.16 209 PRO A CA 1
ATOM 1553 C C . PRO A 1 209 ? 18.826 4.723 -16.322 1.00 46.16 209 PRO A C 1
ATOM 1555 O O . PRO A 1 209 ? 18.704 5.116 -17.480 1.00 46.16 209 PRO A O 1
ATOM 1558 N N . GLY A 1 210 ? 18.613 5.504 -15.258 1.00 51.44 210 GLY A N 1
ATOM 1559 C CA . GLY A 1 210 ? 18.144 6.895 -15.326 1.00 51.44 210 GLY A CA 1
ATOM 1560 C C . GLY A 1 210 ? 16.687 7.115 -14.910 1.00 51.44 210 GLY A C 1
ATOM 1561 O O . GLY A 1 210 ? 16.297 8.267 -14.775 1.00 51.44 210 GLY A O 1
ATOM 1562 N N . GLN A 1 211 ? 15.921 6.048 -14.676 1.00 57.03 211 GLN A N 1
ATOM 1563 C CA . GLN A 1 211 ? 14.548 6.106 -14.166 1.00 57.03 211 GLN A CA 1
ATOM 1564 C C . GLN A 1 211 ? 14.507 5.997 -12.635 1.00 57.03 211 GLN A C 1
ATOM 1566 O O . GLN A 1 211 ? 15.429 5.445 -12.022 1.00 57.03 211 GLN A O 1
ATOM 1571 N N . ASP A 1 212 ? 13.440 6.516 -12.024 1.00 57.50 212 ASP A N 1
ATOM 1572 C CA . ASP A 1 212 ? 13.272 6.504 -10.573 1.00 57.50 212 ASP A CA 1
ATOM 1573 C C . ASP A 1 212 ? 13.047 5.078 -10.048 1.00 57.50 212 ASP A C 1
ATOM 1575 O O . ASP A 1 212 ? 12.135 4.373 -10.469 1.00 57.50 212 ASP A O 1
ATOM 1579 N N . SER A 1 213 ? 13.878 4.630 -9.107 1.00 55.38 213 SER A N 1
ATOM 1580 C CA . SER A 1 213 ? 13.741 3.319 -8.457 1.00 55.38 213 SER A CA 1
ATOM 1581 C C . SER A 1 213 ? 12.426 3.135 -7.701 1.00 55.38 213 SER A C 1
ATOM 1583 O O . SER A 1 213 ? 12.089 2.003 -7.349 1.00 55.38 213 SER A O 1
ATOM 1585 N N . THR A 1 214 ? 11.707 4.226 -7.447 1.00 61.50 214 THR A N 1
ATOM 1586 C CA . THR A 1 214 ? 10.420 4.226 -6.763 1.00 61.50 214 THR A CA 1
ATOM 1587 C C . THR A 1 214 ? 9.238 4.216 -7.732 1.00 61.50 214 THR A C 1
ATOM 1589 O O . THR A 1 214 ? 8.109 4.278 -7.288 1.00 61.50 214 THR A O 1
ATOM 1592 N N . LEU A 1 215 ? 9.437 4.023 -9.043 1.00 65.38 215 LEU A N 1
ATOM 1593 C CA . LEU A 1 215 ? 8.317 3.955 -9.990 1.00 65.38 215 LEU A CA 1
ATOM 1594 C C . LEU A 1 215 ? 7.216 2.962 -9.551 1.00 65.38 215 LEU A C 1
ATOM 1596 O O . LEU A 1 215 ? 7.524 1.788 -9.282 1.00 65.38 215 LEU A O 1
ATOM 1600 N N . PRO A 1 216 ? 5.935 3.380 -9.550 1.00 64.06 216 PRO A N 1
ATOM 1601 C CA . PRO A 1 216 ? 4.828 2.493 -9.246 1.00 64.06 216 PRO A CA 1
ATOM 1602 C C . PRO A 1 216 ? 4.659 1.501 -10.395 1.00 64.06 216 PRO A C 1
ATOM 1604 O O . PRO A 1 216 ? 4.702 1.868 -11.573 1.00 64.06 216 PRO A O 1
ATOM 1607 N N . GLN A 1 217 ? 4.485 0.221 -10.059 1.00 64.38 217 GLN A N 1
ATOM 1608 C CA . GLN A 1 217 ? 4.344 -0.852 -11.050 1.00 64.38 217 GLN A CA 1
ATOM 1609 C C . GLN A 1 217 ? 2.978 -1.541 -10.958 1.00 64.38 217 GLN A C 1
ATOM 1611 O O . GLN A 1 217 ? 2.546 -2.151 -11.933 1.00 64.38 217 GLN A O 1
ATOM 1616 N N . GLY A 1 218 ? 2.255 -1.404 -9.847 1.00 58.41 218 GLY A N 1
ATOM 1617 C CA . GLY A 1 218 ? 0.844 -1.769 -9.767 1.00 58.41 218 GLY A CA 1
ATOM 1618 C C . GLY A 1 218 ? 0.108 -0.985 -8.687 1.00 58.41 218 GLY A C 1
ATOM 1619 O O . GLY A 1 218 ? 0.717 -0.652 -7.670 1.00 58.41 218 GLY A O 1
ATOM 1620 N N . GLY A 1 219 ? -1.175 -0.709 -8.935 1.00 51.69 219 GLY A N 1
ATOM 1621 C CA . GLY A 1 219 ? -2.083 0.039 -8.059 1.00 51.69 219 GLY A CA 1
ATOM 1622 C C . GLY A 1 219 ? -3.548 -0.217 -8.388 1.00 51.69 219 GLY A C 1
ATOM 1623 O O . GLY A 1 219 ? -3.829 -0.651 -9.537 1.00 51.69 219 GLY A O 1
#

pLDDT: mean 77.76, std 19.7, range [31.33, 98.69]